Protein 2OKU (pdb70)

Foldseek 3Di:
DLCVVCVCLLVCVVLCCCVVPLCPDDADPLQVVVVLLPCSVLLNVLSCVQVVVVDPVLCSVCSVLSVLNCLSNVLSVLVVCRVPVVSVVVSVVSNVVSVVSSVVSSVPSVPDDPVVTD/DVQLVCLVVVVLLCCCVVPLLPDDFDPVPVVNVLLNVNVLLNVLSCVQVVVVDVVLCVVCSVLSVLNVLSNVLSVLVVCSVPVVSVVVSVVSNVVSVVSSVVSSVVSVVDDD

Solvent-accessible surface area: 12473 Å² total

Sequence (230 aa):
QVVAAIRHITTGTYIARIREEYQQTEVKPELQPKEALARTDRAEALIAFVTEQKDQELLDFQARRLVETAHAVFGHLLLAANDDDSFRQSAEVYLRRYGQAEQEKIDSYVRAFRPEELTVAAIRHITTGTYIARIREEYQQTEVKPELQPKEALARTDRAEALIAFVTEQKDQELLDFQARRLVETAHAVFGHLLLAANDDDSFRQSAEVYLRYGQAEQEKIDSYVRAFRP

Radius of gyration: 19.59 Å; Cα contacts (8 Å, |Δi|>4): 185; chains: 2; bounding box: 36×63×38 Å

Nearest PDB structures (foldseek):
  7vw1-assembly1_B  TM=3.878E-01  e=2.616E+00  Escherichia coli
  2oku-assembly1_B  TM=1.009E+00  e=9.861E-15  Porphyromonas gingivalis W83
  7o3v-assembly1_H  TM=2.439E-01  e=8.670E+00  Escherichia coli

Organism: Porphyromonas gingivalis (strain ATCC BAA-308 / W83) (NCBI:txid242619)

B-factor: mean 31.22, std 12.96, range [16.91, 94.42]

InterPro domains:
  IPR006089 Acyl-CoA dehydrogenase, conserved site [PS00073] (410-429)
  IPR006091 Acyl-CoA dehydrogenase/oxidase, middle domain [PF02770] (173-268)
  IPR009075 Acyl-CoA dehydrogenase/oxidase, C-terminal [PF00441] (283-445)
  IPR009100 Acyl-CoA dehydrogenase/oxidase, N-terminal and middle domain superfamily [SSF56645] (49-270)
  IPR013786 Acyl-CoA dehydrogenase/oxidase, N-terminal [PF02771] (52-169)
  IPR020964 Acyl-CoA dehydrogenase, C-terminal [PF12186] (452-563)
  IPR034188 Broad-specificity linear acyl-CoA dehydrogenase FadE5-like [cd01153] (54-453)
  IPR036250 Acyl-CoA dehydrogenase-like, C-terminal [SSF47203] (283-452)
  IPR036797 Acyl-CoA dehydrogenase, C-terminal domain superfamily [G3DSA:1.20.120.470] (448-573)
  IPR036797 Acyl-CoA dehydrogenase, C-terminal domain superfamily [SSF158494] (443-563)
  IPR037069 Acyl-CoA dehydrogenase/oxidase, N-terminal domain superfamily [G3DSA:1.10.540.10] (45-170)
  IPR046373 Acyl-CoA oxidase/dehydrogenase, middle domain superfamily [G3DSA:2.40.110.10] (172-284)
  IPR052166 Diverse substrate specificity acyl-CoA dehydrogenase [PTHR42803] (1-560)

Structure (mmCIF, N/CA/C/O backbone):
data_2OKU
#
_entry.id   2OKU
#
_cell.length_a   90.340
_cell.length_b   90.340
_cell.length_c   102.069
_cell.angle_alpha   90.00
_cell.angle_beta   90.00
_cell.angle_gamma   90.00
#
_symmetry.space_group_name_H-M   'P 43 21 2'
#
loop_
_entity.id
_entity.type
_entity.pdbx_description
1 polymer 'Acyl-CoA dehydrogenase family protein'
2 water water
#
loop_
_atom_site.group_PDB
_atom_site.id
_atom_site.type_symbol
_atom_site.label_atom_id
_atom_site.label_alt_id
_atom_site.label_comp_id
_atom_site.label_asym_id
_atom_site.label_entity_id
_atom_site.label_seq_id
_atom_site.pdbx_PDB_ins_code
_atom_site.Cartn_x
_atom_site.Cartn_y
_atom_site.Cartn_z
_atom_site.occupancy
_atom_site.B_iso_or_equiv
_atom_site.auth_seq_id
_atom_site.auth_comp_id
_atom_site.auth_asym_id
_atom_site.auth_atom_id
_atom_site.pdbx_PDB_model_num
ATOM 1 N N . GLN A 1 1 ? 35.175 18.448 7.432 1.00 46.55 443 GLN A N 1
ATOM 2 C CA . GLN A 1 1 ? 33.873 17.737 7.581 1.00 46.21 443 GLN A CA 1
ATOM 3 C C . GLN A 1 1 ? 33.843 16.495 6.698 1.00 45.25 443 GLN A C 1
ATOM 4 O O . GLN A 1 1 ? 33.933 15.378 7.209 1.00 45.19 443 GLN A O 1
ATOM 10 N N . VAL A 1 2 ? 33.712 16.678 5.385 1.00 43.63 444 VAL A N 1
ATOM 11 C CA . VAL A 1 2 ? 33.946 15.576 4.457 1.00 42.46 444 VAL A CA 1
ATOM 12 C C . VAL A 1 2 ? 35.415 15.150 4.571 1.00 41.21 444 VAL A C 1
ATOM 13 O O . VAL A 1 2 ? 35.712 13.969 4.671 1.00 41.52 444 VAL A O 1
ATOM 17 N N . VAL A 1 3 ? 36.315 16.125 4.555 1.00 40.18 445 VAL A N 1
ATOM 18 C CA . VAL A 1 3 ? 37.737 15.901 4.859 1.00 39.24 445 VAL A CA 1
ATOM 19 C C . VAL A 1 3 ? 37.925 15.087 6.166 1.00 37.25 445 VAL A C 1
ATOM 20 O O . VAL A 1 3 ? 38.629 14.077 6.165 1.00 36.93 445 VAL A O 1
ATOM 24 N N . ALA A 1 4 ? 37.248 15.490 7.244 1.00 35.18 446 ALA A N 1
ATOM 25 C CA . ALA A 1 4 ? 37.326 14.803 8.540 1.00 33.51 446 ALA A CA 1
ATOM 26 C C . ALA A 1 4 ? 36.792 13.382 8.437 1.00 31.73 446 ALA A C 1
ATOM 27 O O . ALA A 1 4 ? 37.426 12.437 8.919 1.00 30.65 446 ALA A O 1
ATOM 29 N N . ALA A 1 5 ? 35.626 13.234 7.813 1.00 29.81 447 ALA A N 1
ATOM 30 C CA . ALA A 1 5 ? 34.993 11.916 7.643 1.00 29.84 447 ALA A CA 1
ATOM 31 C C . ALA A 1 5 ? 35.876 10.948 6.871 1.00 28.10 447 ALA A C 1
ATOM 32 O O . ALA A 1 5 ? 35.679 9.721 6.925 1.00 29.31 447 ALA A O 1
ATOM 34 N N . ILE A 1 6 ? 36.840 11.472 6.126 1.00 26.78 448 ILE A N 1
ATOM 35 C CA . ILE A 1 6 ? 37.710 10.596 5.325 1.00 25.94 448 ILE A CA 1
ATOM 36 C C . ILE A 1 6 ? 39.202 10.660 5.702 1.00 24.31 448 ILE A C 1
ATOM 37 O O . ILE A 1 6 ? 40.038 10.225 4.948 1.00 23.71 448 ILE A O 1
ATOM 42 N N . ARG A 1 7 ? 39.527 11.154 6.895 1.00 23.64 449 ARG A N 1
ATOM 43 C CA . ARG A 1 7 ? 40.929 11.265 7.293 1.00 23.91 449 ARG A CA 1
ATOM 44 C C . ARG A 1 7 ? 41.696 9.934 7.203 1.00 21.85 449 ARG A C 1
ATOM 45 O O . ARG A 1 7 ? 42.889 9.886 6.864 1.00 20.83 449 ARG A O 1
ATOM 53 N N . HIS A 1 8 ? 41.006 8.843 7.522 1.00 20.58 450 HIS A N 1
ATOM 54 C CA . HIS A 1 8 ? 41.598 7.496 7.471 1.00 20.79 450 HIS A CA 1
ATOM 55 C C . HIS A 1 8 ? 41.869 7.058 6.012 1.00 20.72 450 HIS A C 1
ATOM 56 O O . HIS A 1 8 ? 42.834 6.344 5.731 1.00 19.33 450 HIS A O 1
ATOM 63 N N . ILE A 1 9 ? 41.054 7.552 5.080 1.00 20.99 451 ILE A N 1
ATOM 64 C CA . ILE A 1 9 ? 41.255 7.351 3.636 1.00 21.12 451 ILE A CA 1
ATOM 65 C C . ILE A 1 9 ? 42.463 8.125 3.097 1.00 21.36 451 ILE A C 1
ATOM 66 O O . ILE A 1 9 ? 43.347 7.539 2.442 1.00 22.41 451 ILE A O 1
ATOM 71 N N . THR A 1 10 ? 42.541 9.418 3.383 1.00 21.72 452 THR A N 1
ATOM 72 C CA . THR A 1 10 ? 43.662 10.198 2.920 1.00 22.16 452 THR A CA 1
ATOM 73 C C . THR A 1 10 ? 44.963 9.724 3.553 1.00 22.23 452 THR A C 1
ATOM 74 O O . THR A 1 10 ? 46.003 9.702 2.889 1.00 23.21 452 THR A O 1
ATOM 78 N N . THR A 1 11 ? 44.905 9.299 4.819 1.00 20.86 453 THR A N 1
ATOM 79 C CA . THR A 1 11 ? 46.104 8.803 5.490 1.00 21.30 453 THR A CA 1
ATOM 80 C C . THR A 1 11 ? 46.523 7.420 4.991 1.00 20.88 453 THR A C 1
ATOM 81 O O . THR A 1 11 ? 47.726 7.107 4.922 1.00 22.22 453 THR A O 1
ATOM 85 N N . GLY A 1 12 ? 45.557 6.610 4.595 1.00 19.56 454 GLY A N 1
ATOM 86 C CA . GLY A 1 12 ? 45.821 5.311 4.027 1.00 19.31 454 GLY A CA 1
ATOM 87 C C . GLY A 1 12 ? 45.810 4.168 5.026 1.00 19.06 454 GLY A C 1
ATOM 88 O O . GLY A 1 12 ? 46.618 3.248 4.930 1.00 19.50 454 GLY A O 1
ATOM 89 N N . THR A 1 13 ? 44.896 4.209 5.986 1.00 18.25 455 THR A N 1
ATOM 90 C CA . THR A 1 13 ? 44.775 3.108 6.942 1.00 18.09 455 THR A CA 1
ATOM 91 C C . THR A 1 13 ? 44.389 1.772 6.271 1.00 18.65 455 THR A C 1
ATOM 92 O O . THR A 1 13 ? 44.903 0.711 6.654 1.00 19.07 455 THR A O 1
ATOM 96 N N . TYR A 1 14 ? 43.524 1.808 5.250 1.00 18.49 456 TYR A N 1
ATOM 97 C CA . TYR A 1 14 ? 43.203 0.578 4.519 1.00 18.81 456 TYR A CA 1
ATOM 98 C C . TYR A 1 14 ? 44.341 0.110 3.626 1.00 18.37 456 TYR A C 1
ATOM 99 O O . TYR A 1 14 ? 44.529 -1.091 3.428 1.00 18.17 456 TYR A O 1
ATOM 108 N N . ILE A 1 15 ? 45.070 1.063 3.070 1.00 18.07 457 ILE A N 1
ATOM 109 C CA . ILE A 1 15 ? 46.267 0.769 2.274 1.00 19.33 457 ILE A CA 1
ATOM 110 C C . ILE A 1 15 ? 47.276 -0.005 3.135 1.00 18.73 457 ILE A C 1
ATOM 111 O O . ILE A 1 15 ? 47.864 -1.004 2.688 1.00 18.99 457 ILE A O 1
ATOM 116 N N . ALA A 1 16 ? 47.447 0.437 4.389 1.00 19.34 458 ALA A N 1
ATOM 117 C CA . ALA A 1 16 ? 48.357 -0.226 5.340 1.00 19.22 458 ALA A CA 1
ATOM 118 C C . ALA A 1 16 ? 47.851 -1.634 5.675 1.00 19.49 458 ALA A C 1
ATOM 119 O O . ALA A 1 16 ? 48.641 -2.593 5.664 1.00 19.20 458 ALA A O 1
ATOM 121 N N . ARG A 1 17 ? 46.548 -1.783 5.917 1.00 20.00 459 ARG A N 1
ATOM 122 C CA . ARG A 1 17 ? 45.995 -3.109 6.218 1.00 20.62 459 ARG A CA 1
ATOM 123 C C . ARG A 1 17 ? 46.157 -4.079 5.020 1.00 20.37 459 ARG A C 1
ATOM 124 O O . ARG A 1 17 ? 46.528 -5.275 5.186 1.00 19.89 459 ARG A O 1
ATOM 132 N N . ILE A 1 18 ? 45.889 -3.560 3.827 1.00 20.41 460 ILE A N 1
ATOM 133 C CA . ILE A 1 18 ? 46.086 -4.320 2.617 1.00 20.71 460 ILE A CA 1
ATOM 134 C C . ILE A 1 18 ? 47.531 -4.825 2.542 1.00 20.87 460 ILE A C 1
ATOM 135 O O . ILE A 1 18 ? 47.771 -6.013 2.318 1.00 21.54 460 ILE A O 1
ATOM 140 N N . ARG A 1 19 ? 48.485 -3.935 2.736 1.00 20.82 461 ARG A N 1
ATOM 141 C CA . ARG A 1 19 ? 49.881 -4.300 2.553 1.00 22.66 461 ARG A CA 1
ATOM 142 C C . ARG A 1 19 ? 50.424 -5.178 3.682 1.00 23.12 461 ARG A C 1
ATOM 143 O O . ARG A 1 19 ? 51.192 -6.113 3.436 1.00 22.65 461 ARG A O 1
ATOM 151 N N . GLU A 1 20 ? 49.995 -4.890 4.906 1.00 23.52 462 GLU A N 1
ATOM 152 C CA . GLU A 1 20 ? 50.541 -5.533 6.103 1.00 24.49 462 GLU A CA 1
ATOM 153 C C . GLU A 1 20 ? 49.829 -6.838 6.451 1.00 24.25 462 GLU A C 1
ATOM 154 O O . GLU A 1 20 ? 50.447 -7.730 7.032 1.00 24.71 462 GLU A O 1
ATOM 160 N N . GLU A 1 21 ? 48.556 -6.981 6.083 1.00 23.37 463 GLU A N 1
ATOM 161 C CA . GLU A 1 21 ? 47.782 -8.184 6.367 1.00 23.50 463 GLU A CA 1
ATOM 162 C C . GLU A 1 21 ? 47.321 -8.908 5.100 1.00 23.09 463 GLU A C 1
ATOM 163 O O . GLU A 1 21 ? 47.704 -10.057 4.861 1.00 21.99 463 GLU A O 1
ATOM 169 N N . TYR A 1 22 ? 46.473 -8.268 4.304 1.00 21.70 464 TYR A N 1
ATOM 170 C CA . TYR A 1 22 ? 45.826 -9.018 3.212 1.00 22.66 464 TYR A CA 1
ATOM 171 C C . TYR A 1 22 ? 46.826 -9.497 2.157 1.00 22.22 464 TYR A C 1
ATOM 172 O O . TYR A 1 22 ? 46.718 -10.620 1.649 1.00 22.32 464 TYR A O 1
ATOM 181 N N . GLN A 1 23 ? 47.779 -8.646 1.806 1.00 21.92 465 GLN A N 1
ATOM 182 C CA . GLN A 1 23 ? 48.785 -9.031 0.814 1.00 22.79 465 GLN A CA 1
ATOM 183 C C . GLN A 1 23 ? 49.785 -10.072 1.350 1.00 23.60 465 GLN A C 1
ATOM 184 O O . GLN A 1 23 ? 50.584 -10.601 0.578 1.00 24.20 465 GLN A O 1
ATOM 190 N N . GLN A 1 24 ? 49.758 -10.335 2.654 1.00 24.17 466 GLN A N 1
ATOM 191 C CA . GLN A 1 24 ? 50.623 -11.357 3.267 1.00 24.87 466 GLN A CA 1
ATOM 192 C C . GLN A 1 24 ? 49.970 -12.737 3.300 1.00 24.87 466 GLN A C 1
ATOM 193 O O . GLN A 1 24 ? 50.583 -13.700 3.764 1.00 25.46 466 GLN A O 1
ATOM 199 N N . THR A 1 25 ? 48.717 -12.826 2.846 1.00 25.05 467 THR A N 1
ATOM 200 C CA . THR A 1 25 ? 47.994 -14.066 2.774 1.00 26.02 467 THR A CA 1
ATOM 201 C C . THR A 1 25 ? 48.667 -14.960 1.763 1.00 26.54 467 THR A C 1
ATOM 202 O O . THR A 1 25 ? 48.928 -14.538 0.635 1.00 26.11 467 THR A O 1
ATOM 206 N N . GLU A 1 26 ? 48.942 -16.189 2.177 1.00 27.36 468 GLU A N 1
ATOM 207 C CA . GLU A 1 26 ? 49.537 -17.185 1.291 1.00 28.20 468 GLU A CA 1
ATOM 208 C C . GLU A 1 26 ? 48.417 -17.708 0.416 1.00 27.16 468 GLU A C 1
ATOM 209 O O . GLU A 1 26 ? 47.418 -18.198 0.939 1.00 27.40 468 GLU A O 1
ATOM 215 N N . VAL A 1 27 ? 48.537 -17.566 -0.906 1.00 26.17 469 VAL A N 1
ATOM 216 C CA . VAL A 1 27 ? 47.501 -18.055 -1.807 1.00 25.76 469 VAL A CA 1
ATOM 217 C C . VAL A 1 27 ? 48.102 -19.083 -2.780 1.00 25.69 469 VAL A C 1
ATOM 218 O O . VAL A 1 27 ? 49.308 -19.113 -3.014 1.00 25.15 469 VAL A O 1
ATOM 222 N N . LYS A 1 28 ? 47.252 -19.917 -3.336 1.00 25.74 470 LYS A N 1
ATOM 223 C CA . LYS A 1 28 ? 47.684 -20.873 -4.344 1.00 26.72 470 LYS A CA 1
ATOM 224 C C . LYS A 1 28 ? 48.000 -20.123 -5.642 1.00 25.87 470 LYS A C 1
ATOM 225 O O . LYS A 1 28 ? 47.528 -19.000 -5.820 1.00 24.38 470 LYS A O 1
ATOM 231 N N . PRO A 1 29 ? 48.804 -20.734 -6.541 1.00 25.66 471 PRO A N 1
ATOM 232 C CA . PRO A 1 29 ? 49.160 -20.076 -7.808 1.00 25.35 471 PRO A CA 1
ATOM 233 C C . PRO A 1 29 ? 47.964 -19.542 -8.596 1.00 24.47 471 PRO A C 1
ATOM 234 O O . PRO A 1 29 ? 48.077 -18.512 -9.244 1.00 24.67 471 PRO A O 1
ATOM 238 N N . GLU A 1 30 ? 46.838 -20.237 -8.542 1.00 23.50 472 GLU A N 1
ATOM 239 C CA . GLU A 1 30 ? 45.651 -19.837 -9.290 1.00 24.16 472 GLU A CA 1
ATOM 240 C C . GLU A 1 30 ? 45.093 -18.481 -8.880 1.00 23.67 472 GLU A C 1
ATOM 241 O O . GLU A 1 30 ? 44.447 -17.815 -9.685 1.00 22.53 472 GLU A O 1
ATOM 247 N N . LEU A 1 31 ? 45.363 -18.072 -7.638 1.00 23.11 473 LEU A N 1
ATOM 248 C CA . LEU A 1 31 ? 44.881 -16.783 -7.122 1.00 23.61 473 LEU A CA 1
ATOM 249 C C . LEU A 1 31 ? 45.993 -15.715 -7.108 1.00 23.11 473 LEU A C 1
ATOM 250 O O . LEU A 1 31 ? 45.748 -14.518 -6.848 1.00 23.21 473 LEU A O 1
ATOM 255 N N . GLN A 1 32 ? 47.221 -16.132 -7.391 1.00 22.64 474 GLN A N 1
ATOM 256 C CA . GLN A 1 32 ? 48.350 -15.220 -7.367 1.00 22.59 474 GLN A CA 1
ATOM 257 C C . GLN A 1 32 ? 48.184 -14.025 -8.336 1.00 22.45 474 GLN A C 1
ATOM 258 O O . GLN A 1 32 ? 48.484 -12.896 -7.972 1.00 21.23 474 GLN A O 1
ATOM 264 N N . PRO A 1 33 ? 47.713 -14.267 -9.576 1.00 22.65 475 PRO A N 1
ATOM 265 C CA . PRO A 1 33 ? 47.486 -13.102 -10.445 1.00 22.12 475 PRO A CA 1
ATOM 266 C C . PRO A 1 33 ? 46.500 -12.096 -9.858 1.00 22.01 475 PRO A C 1
ATOM 267 O O . PRO A 1 33 ? 46.741 -10.881 -9.944 1.00 20.08 475 PRO A O 1
ATOM 279 N N . LYS A 1 35 ? 45.969 -11.574 -6.657 1.00 22.01 477 LYS A N 1
ATOM 280 C CA . LYS A 1 35 ? 46.685 -10.902 -5.581 1.00 22.48 477 LYS A CA 1
ATOM 281 C C . LYS A 1 35 ? 47.584 -9.756 -6.113 1.00 21.99 477 LYS A C 1
ATOM 282 O O . LYS A 1 35 ? 47.606 -8.645 -5.555 1.00 20.80 477 LYS A O 1
ATOM 288 N N . GLU A 1 36 ? 48.293 -10.016 -7.208 1.00 21.05 478 GLU A N 1
ATOM 289 C CA . GLU A 1 36 ? 49.153 -9.023 -7.828 1.00 21.50 478 GLU A CA 1
ATOM 290 C C . GLU A 1 36 ? 48.344 -7.870 -8.449 1.00 20.58 478 GLU A C 1
ATOM 291 O O . GLU A 1 36 ? 48.739 -6.706 -8.331 1.00 19.98 478 GLU A O 1
ATOM 297 N N . ALA A 1 37 ? 47.220 -8.185 -9.076 1.00 20.21 479 ALA A N 1
ATOM 298 C CA . ALA A 1 37 ? 46.331 -7.134 -9.624 1.00 20.02 479 ALA A CA 1
ATOM 299 C C . ALA A 1 37 ? 45.783 -6.223 -8.514 1.00 19.68 479 ALA A C 1
ATOM 300 O O . ALA A 1 37 ? 45.711 -5.006 -8.674 1.00 19.15 479 ALA A O 1
ATOM 302 N N . LEU A 1 38 ? 45.411 -6.824 -7.380 1.00 20.21 480 LEU A N 1
ATOM 303 C CA . LEU A 1 38 ? 44.925 -6.059 -6.239 1.00 20.01 480 LEU A CA 1
ATOM 304 C C . LEU A 1 38 ? 46.000 -5.162 -5.651 1.00 20.49 480 LEU A C 1
ATOM 305 O O . LEU A 1 38 ? 45.696 -4.079 -5.195 1.00 20.03 480 LEU A O 1
ATOM 310 N N . ALA A 1 39 ? 47.253 -5.623 -5.648 1.00 20.21 481 ALA A N 1
ATOM 311 C CA . ALA A 1 39 ? 48.379 -4.791 -5.203 1.00 20.30 481 ALA A CA 1
ATOM 312 C C . ALA A 1 39 ? 48.500 -3.544 -6.096 1.00 20.51 481 ALA A C 1
ATOM 313 O O . ALA A 1 39 ? 48.651 -2.431 -5.590 1.00 19.68 481 ALA A O 1
ATOM 315 N N . ARG A 1 40 ? 48.384 -3.732 -7.416 1.00 20.38 482 ARG A N 1
ATOM 316 C CA . ARG A 1 40 ? 48.413 -2.609 -8.355 1.00 21.71 482 ARG A CA 1
ATOM 317 C C . ARG A 1 40 ? 47.241 -1.644 -8.112 1.00 20.08 482 ARG A C 1
ATOM 318 O O . ARG A 1 40 ? 47.435 -0.424 -8.149 1.00 18.05 482 ARG A O 1
ATOM 334 N N . THR A 1 42 ? 45.773 -1.121 -5.279 1.00 20.64 484 THR A N 1
ATOM 335 C CA . THR A 1 42 ? 46.105 -0.453 -4.015 1.00 20.08 484 THR A CA 1
ATOM 336 C C . THR A 1 42 ? 47.092 0.709 -4.265 1.00 20.04 484 THR A C 1
ATOM 337 O O . THR A 1 42 ? 46.856 1.837 -3.825 1.00 19.15 484 THR A O 1
ATOM 341 N N . ASP A 1 43 ? 48.167 0.442 -4.992 1.00 20.52 485 ASP A N 1
ATOM 342 C CA . ASP A 1 43 ? 49.114 1.491 -5.355 1.00 21.18 485 ASP A CA 1
ATOM 343 C C . ASP A 1 43 ? 48.411 2.617 -6.141 1.00 21.04 485 ASP A C 1
ATOM 344 O O . ASP A 1 43 ? 48.720 3.772 -5.937 1.00 20.36 485 ASP A O 1
ATOM 349 N N . ARG A 1 44 ? 47.498 2.258 -7.050 1.00 21.48 486 ARG A N 1
ATOM 350 C CA . ARG A 1 44 ? 46.741 3.248 -7.852 1.00 21.96 486 ARG A CA 1
ATOM 351 C C . ARG A 1 44 ? 45.883 4.153 -6.965 1.00 21.22 486 ARG A C 1
ATOM 352 O O . ARG A 1 44 ? 45.858 5.379 -7.147 1.00 20.95 486 ARG A O 1
ATOM 360 N N . ALA A 1 45 ? 45.202 3.559 -5.987 1.00 20.58 487 ALA A N 1
ATOM 361 C CA . ALA A 1 45 ? 44.428 4.349 -5.016 1.00 20.15 487 ALA A CA 1
ATOM 362 C C . ALA A 1 45 ? 45.320 5.330 -4.221 1.00 20.37 487 ALA A C 1
ATOM 363 O O . ALA A 1 45 ? 45.009 6.491 -4.120 1.00 19.44 487 ALA A O 1
ATOM 365 N N . GLU A 1 46 ? 46.436 4.838 -3.682 1.00 19.97 488 GLU A N 1
ATOM 366 C CA . GLU A 1 46 ? 47.375 5.660 -2.933 1.00 20.67 488 GLU A CA 1
ATOM 367 C C . GLU A 1 46 ? 47.886 6.797 -3.808 1.00 20.08 488 GLU A C 1
ATOM 368 O O . GLU A 1 46 ? 47.985 7.926 -3.351 1.00 19.50 488 GLU A O 1
ATOM 374 N N . ALA A 1 47 ? 48.243 6.475 -5.049 1.00 20.66 489 ALA A N 1
ATOM 375 C CA . ALA A 1 47 ? 48.817 7.470 -5.962 1.00 20.81 489 ALA A CA 1
ATOM 376 C C . ALA A 1 47 ? 47.795 8.553 -6.275 1.00 20.45 489 ALA A C 1
ATOM 377 O O . ALA A 1 47 ? 48.138 9.722 -6.309 1.00 21.10 489 ALA A O 1
ATOM 379 N N . LEU A 1 48 ? 46.541 8.172 -6.487 1.00 20.10 490 LEU A N 1
ATOM 380 C CA . LEU A 1 48 ? 45.484 9.163 -6.803 1.00 20.34 490 LEU A CA 1
ATOM 381 C C . LEU A 1 48 ? 45.185 10.067 -5.600 1.00 20.36 490 LEU A C 1
ATOM 382 O O . LEU A 1 48 ? 45.010 11.268 -5.748 1.00 19.94 490 LEU A O 1
ATOM 387 N N . ILE A 1 49 ? 45.161 9.478 -4.402 1.00 20.75 491 ILE A N 1
ATOM 388 C CA . ILE A 1 49 ? 45.007 10.273 -3.184 1.00 21.23 491 ILE A CA 1
ATOM 389 C C . ILE A 1 49 ? 46.126 11.308 -3.088 1.00 21.50 491 ILE A C 1
ATOM 390 O O . ILE A 1 49 ? 45.832 12.477 -2.831 1.00 21.94 491 ILE A O 1
ATOM 395 N N . ALA A 1 50 ? 47.380 10.878 -3.312 1.00 21.67 492 ALA A N 1
ATOM 396 C CA . ALA A 1 50 ? 48.556 11.783 -3.328 1.00 22.24 492 ALA A CA 1
ATOM 397 C C . ALA A 1 50 ? 48.430 12.872 -4.382 1.00 22.18 492 ALA A C 1
ATOM 398 O O . ALA A 1 50 ? 48.759 14.036 -4.118 1.00 22.73 492 ALA A O 1
ATOM 400 N N . PHE A 1 51 ? 47.980 12.496 -5.572 1.00 22.14 493 PHE A N 1
ATOM 401 C CA . PHE A 1 51 ? 47.744 13.460 -6.652 1.00 23.39 493 PHE A CA 1
ATOM 402 C C . PHE A 1 51 ? 46.855 14.622 -6.183 1.00 23.92 493 PHE A C 1
ATOM 403 O O . PHE A 1 51 ? 47.137 15.792 -6.487 1.00 24.69 493 PHE A O 1
ATOM 411 N N . VAL A 1 52 ? 45.801 14.302 -5.445 1.00 23.66 494 VAL A N 1
ATOM 412 C CA . VAL A 1 52 ? 44.852 15.310 -4.939 1.00 24.31 494 VAL A CA 1
ATOM 413 C C . VAL A 1 52 ? 45.400 16.065 -3.709 1.00 25.26 494 VAL A C 1
ATOM 414 O O . VAL A 1 52 ? 45.428 17.308 -3.701 1.00 26.48 494 VAL A O 1
ATOM 418 N N . THR A 1 53 ? 45.851 15.328 -2.696 1.00 26.67 495 THR A N 1
ATOM 419 C CA . THR A 1 53 ? 46.321 15.946 -1.441 1.00 28.07 495 THR A CA 1
ATOM 420 C C . THR A 1 53 ? 47.541 16.839 -1.648 1.00 29.65 495 THR A C 1
ATOM 421 O O . THR A 1 53 ? 47.6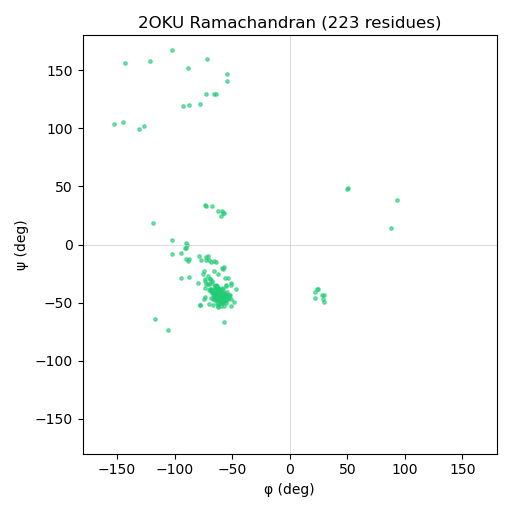43 17.893 -1.031 1.00 30.01 495 THR A O 1
ATOM 425 N N . GLU A 1 54 ? 48.437 16.463 -2.553 1.00 30.74 496 GLU A N 1
ATOM 426 C CA . GLU A 1 54 ? 49.649 17.260 -2.755 1.00 31.64 496 GLU A CA 1
ATOM 427 C C . GLU A 1 54 ? 49.384 18.618 -3.414 1.00 32.20 496 GLU A C 1
ATOM 428 O O . GLU A 1 54 ? 50.266 19.486 -3.413 1.00 32.17 496 GLU A O 1
ATOM 434 N N . GLN A 1 55 ? 48.185 18.809 -3.970 1.00 31.98 497 GLN A N 1
ATOM 435 C CA . GLN A 1 55 ? 47.792 20.116 -4.490 1.00 32.11 497 GLN A CA 1
ATOM 436 C C . GLN A 1 55 ? 47.496 21.142 -3.384 1.00 32.52 497 GLN A C 1
ATOM 437 O O . GLN A 1 55 ? 47.367 22.342 -3.665 1.00 32.78 497 GLN A O 1
ATOM 443 N N . LYS A 1 56 ? 47.363 20.668 -2.150 1.00 32.90 498 LYS A N 1
ATOM 444 C CA . LYS A 1 56 ? 47.107 21.514 -0.987 1.00 33.73 498 LYS A CA 1
ATOM 445 C C . LYS A 1 56 ? 45.935 22.458 -1.261 1.00 32.84 498 LYS A C 1
ATOM 446 O O . LYS A 1 56 ? 46.003 23.675 -1.031 1.00 32.72 498 LYS A O 1
ATOM 452 N N . ASP A 1 57 ? 44.863 21.888 -1.780 1.00 31.69 499 ASP A N 1
ATOM 453 C CA . ASP A 1 57 ? 43.687 22.644 -2.153 1.00 30.92 499 ASP A CA 1
ATOM 454 C C . ASP A 1 57 ? 42.525 21.983 -1.453 1.00 30.75 499 ASP A C 1
ATOM 455 O O . ASP A 1 57 ? 42.059 20.906 -1.864 1.00 29.12 499 ASP A O 1
ATOM 460 N N . GLN A 1 58 ? 42.081 22.609 -0.364 1.00 30.59 500 GLN A N 1
ATOM 461 C CA . GLN A 1 58 ? 41.035 22.045 0.462 1.00 29.92 500 GLN A CA 1
ATOM 462 C C . GLN A 1 58 ? 39.704 21.882 -0.268 1.00 29.40 500 GLN A C 1
ATOM 463 O O . GLN A 1 58 ? 38.998 20.892 -0.061 1.00 28.55 500 GLN A O 1
ATOM 469 N N . GLU A 1 59 ? 39.352 22.849 -1.113 1.00 28.25 501 GLU A N 1
ATOM 470 C CA . GLU A 1 59 ? 38.134 22.743 -1.902 1.00 27.98 501 GLU A CA 1
ATOM 471 C C . GLU A 1 59 ? 38.155 21.539 -2.838 1.00 26.23 501 GLU A C 1
ATOM 472 O O . GLU A 1 59 ? 37.164 20.841 -2.967 1.00 25.33 501 GLU A O 1
ATOM 478 N N . LEU A 1 60 ? 39.286 21.335 -3.495 1.00 25.53 502 LEU A N 1
ATOM 479 C CA . LEU A 1 60 ? 39.479 20.195 -4.382 1.00 25.32 502 LEU A CA 1
ATOM 480 C C . LEU A 1 60 ? 39.343 18.895 -3.603 1.00 24.72 502 LEU A C 1
ATOM 481 O O . LEU A 1 60 ? 38.677 17.976 -4.054 1.00 23.60 502 LEU A O 1
ATOM 486 N N . LEU A 1 61 ? 39.975 18.817 -2.431 1.00 24.55 503 LEU A N 1
ATOM 487 C CA . LEU A 1 61 ? 39.906 17.584 -1.631 1.00 24.67 503 LEU A CA 1
ATOM 488 C C . LEU A 1 61 ? 38.479 17.297 -1.250 1.00 23.78 503 LEU A C 1
ATOM 489 O O . LEU A 1 61 ? 38.034 16.189 -1.334 1.00 23.64 503 LEU A O 1
ATOM 494 N N . ASP A 1 62 ? 37.753 18.314 -0.799 1.00 24.06 504 ASP A N 1
ATOM 495 C CA . ASP A 1 62 ? 36.363 18.145 -0.442 1.00 24.29 504 ASP A CA 1
ATOM 496 C C . ASP A 1 62 ? 35.520 17.672 -1.630 1.00 23.84 504 ASP A C 1
ATOM 497 O O . ASP A 1 62 ? 34.638 16.815 -1.497 1.00 24.32 504 ASP A O 1
ATOM 502 N N . PHE A 1 63 ? 35.787 18.241 -2.801 1.00 23.50 505 PHE A N 1
ATOM 503 C CA . PHE A 1 63 ? 35.050 17.879 -4.028 1.00 22.57 505 PHE A CA 1
ATOM 504 C C . PHE A 1 63 ? 35.314 16.414 -4.459 1.00 21.70 505 PHE A C 1
ATOM 505 O O . PHE A 1 63 ? 34.407 15.709 -4.909 1.00 21.90 505 PHE A O 1
ATOM 513 N N . GLN A 1 64 ? 36.570 15.991 -4.332 1.00 20.98 506 GLN A N 1
ATOM 514 C CA . GLN A 1 64 ? 37.019 14.668 -4.762 1.00 20.65 506 GLN A CA 1
ATOM 515 C C . GLN A 1 64 ? 36.937 13.620 -3.672 1.00 20.99 506 GLN A C 1
ATOM 516 O O . GLN A 1 64 ? 37.233 12.447 -3.920 1.00 20.60 506 GLN A O 1
ATOM 522 N N . ALA A 1 65 ? 36.543 14.019 -2.465 1.00 20.86 507 ALA A N 1
ATOM 523 C CA . ALA A 1 65 ? 36.532 13.096 -1.307 1.00 21.06 507 ALA A CA 1
ATOM 524 C C . ALA A 1 65 ? 35.828 11.771 -1.534 1.00 21.43 507 ALA A C 1
ATOM 525 O O . ALA A 1 65 ? 36.408 10.710 -1.284 1.00 20.66 507 ALA A O 1
ATOM 527 N N . ARG A 1 66 ? 34.586 11.811 -1.999 1.00 21.55 508 ARG A N 1
ATOM 528 C CA . ARG A 1 66 ? 33.829 10.594 -2.224 1.00 23.64 508 ARG A CA 1
ATOM 529 C C . ARG A 1 66 ? 34.499 9.701 -3.285 1.00 21.57 508 ARG A C 1
ATOM 530 O O . ARG A 1 66 ? 34.509 8.481 -3.140 1.00 20.42 508 ARG A O 1
ATOM 538 N N . ARG A 1 67 ? 35.077 10.302 -4.328 1.00 20.60 509 ARG A N 1
ATOM 539 C CA . ARG A 1 67 ? 35.826 9.510 -5.337 1.00 21.61 509 ARG A CA 1
ATOM 540 C C . ARG A 1 67 ? 37.078 8.824 -4.761 1.00 20.41 509 ARG A C 1
ATOM 541 O O . ARG A 1 67 ? 37.406 7.689 -5.133 1.00 20.50 509 ARG A O 1
ATOM 549 N N . LEU A 1 68 ? 37.757 9.497 -3.840 1.00 20.54 510 LEU A N 1
ATOM 550 C CA . LEU A 1 68 ? 38.921 8.894 -3.190 1.00 20.41 510 LEU A CA 1
ATOM 551 C C . LEU A 1 68 ? 38.492 7.750 -2.277 1.00 19.41 510 LEU A C 1
ATOM 552 O O . LEU A 1 68 ? 39.187 6.740 -2.212 1.00 20.59 510 LEU A O 1
ATOM 557 N N . VAL A 1 69 ? 37.364 7.915 -1.576 1.00 19.36 511 VAL A N 1
ATOM 558 C CA . VAL A 1 69 ? 36.758 6.812 -0.830 1.00 19.10 511 VAL A CA 1
ATOM 559 C C . VAL A 1 69 ? 36.453 5.616 -1.769 1.00 19.26 511 VAL A C 1
ATOM 560 O O . VAL A 1 69 ? 36.877 4.484 -1.509 1.00 19.20 511 VAL A O 1
ATOM 564 N N . GLU A 1 70 ? 35.743 5.871 -2.866 1.00 19.74 512 GLU A N 1
ATOM 565 C CA . GLU A 1 70 ? 35.422 4.832 -3.831 1.00 21.07 512 GLU A CA 1
ATOM 566 C C . GLU A 1 70 ? 36.656 4.129 -4.397 1.00 19.85 512 GLU A C 1
ATOM 567 O O . GLU A 1 70 ? 36.677 2.907 -4.513 1.00 19.27 512 GLU A O 1
ATOM 581 N N . THR A 1 72 ? 39.482 3.751 -3.021 1.00 18.62 514 THR A N 1
ATOM 582 C CA . THR A 1 72 ? 39.954 2.871 -1.979 1.00 18.24 514 THR A CA 1
ATOM 583 C C . THR A 1 72 ? 39.082 1.626 -1.804 1.00 18.12 514 THR A C 1
ATOM 584 O O . THR A 1 72 ? 39.618 0.516 -1.641 1.00 18.16 514 THR A O 1
ATOM 588 N N . ALA A 1 73 ? 37.765 1.822 -1.780 1.00 18.17 515 ALA A N 1
ATOM 589 C CA . ALA A 1 73 ? 36.783 0.752 -1.638 1.00 18.63 515 ALA A CA 1
ATOM 590 C C . ALA A 1 73 ? 37.009 -0.356 -2.678 1.00 18.75 515 ALA A C 1
ATOM 591 O O . ALA A 1 73 ? 36.963 -1.559 -2.360 1.00 19.43 515 ALA A O 1
ATOM 593 N N . HIS A 1 74 ? 37.278 0.019 -3.927 1.00 18.68 516 HIS A N 1
ATOM 594 C CA . HIS A 1 74 ? 37.504 -0.999 -4.966 1.00 18.94 516 HIS A CA 1
ATOM 595 C C . HIS A 1 74 ? 38.668 -1.928 -4.603 1.00 19.51 516 HIS A C 1
ATOM 596 O O . HIS A 1 74 ? 38.567 -3.167 -4.746 1.00 19.58 516 HIS A O 1
ATOM 603 N N . ALA A 1 75 ? 39.767 -1.348 -4.118 1.00 18.99 517 ALA A N 1
ATOM 604 C CA . ALA A 1 75 ? 40.906 -2.144 -3.668 1.00 19.99 517 ALA A CA 1
ATOM 605 C C . ALA A 1 75 ? 40.609 -3.007 -2.445 1.00 19.83 517 ALA A C 1
ATOM 606 O O . ALA A 1 75 ? 40.995 -4.172 -2.426 1.00 20.26 517 ALA A O 1
ATOM 608 N N . VAL A 1 76 ? 39.958 -2.440 -1.425 1.00 19.28 518 VAL A N 1
ATOM 609 C CA . VAL A 1 76 ? 39.594 -3.185 -0.215 1.00 19.47 518 VAL A CA 1
ATOM 610 C C . VAL A 1 76 ? 38.644 -4.317 -0.533 1.00 19.13 518 VAL A C 1
ATOM 611 O O . VAL A 1 76 ? 38.915 -5.492 -0.195 1.00 18.59 518 VAL A O 1
ATOM 615 N N . PHE A 1 77 ? 37.556 -3.974 -1.222 1.00 18.91 519 PHE A N 1
ATOM 616 C CA . PHE A 1 77 ? 36.512 -4.948 -1.573 1.00 19.37 519 PHE A CA 1
ATOM 617 C C . PHE A 1 77 ? 37.138 -6.112 -2.321 1.00 19.47 519 PHE A C 1
ATOM 618 O O . PHE A 1 77 ? 36.828 -7.273 -2.044 1.00 20.79 519 PHE A O 1
ATOM 626 N N . GLY A 1 78 ? 38.029 -5.801 -3.264 1.00 19.18 520 GLY A N 1
ATOM 627 C CA . GLY A 1 78 ? 38.670 -6.822 -4.100 1.00 19.03 520 GLY A CA 1
ATOM 628 C C . GLY A 1 78 ? 39.439 -7.819 -3.259 1.00 19.15 520 GLY A C 1
ATOM 629 O O . GLY A 1 78 ? 39.410 -9.051 -3.490 1.00 18.01 520 GLY A O 1
ATOM 630 N N . HIS A 1 79 ? 40.126 -7.296 -2.240 1.00 18.98 521 HIS A N 1
ATOM 631 C CA . HIS A 1 79 ? 40.821 -8.173 -1.290 1.00 18.71 521 HIS A CA 1
ATOM 632 C C . HIS A 1 79 ? 39.858 -9.052 -0.507 1.00 19.52 521 HIS A C 1
ATOM 633 O O . HIS A 1 79 ? 40.164 -10.216 -0.304 1.00 19.38 521 HIS A O 1
ATOM 640 N N . LEU A 1 80 ? 38.709 -8.519 -0.063 1.00 18.93 522 LEU A N 1
ATOM 641 C CA . LEU A 1 80 ? 37.755 -9.338 0.686 1.00 19.81 522 LEU A CA 1
ATOM 642 C C . LEU A 1 80 ? 37.268 -10.503 -0.157 1.00 20.48 522 LEU A C 1
ATOM 643 O O . LEU A 1 80 ? 37.128 -11.638 0.325 1.00 19.58 522 LEU A O 1
ATOM 648 N N . LEU A 1 81 ? 37.052 -10.232 -1.438 1.00 21.15 523 LEU A N 1
ATOM 649 C CA . LEU A 1 81 ? 36.602 -11.267 -2.366 1.00 22.51 523 LEU A CA 1
ATOM 650 C C . LEU A 1 81 ? 37.727 -12.268 -2.705 1.00 22.93 523 LEU A C 1
ATOM 651 O O . LEU A 1 81 ? 37.485 -13.469 -2.797 1.00 21.88 523 LEU A O 1
ATOM 664 N N . LEU A 1 83 ? 40.010 -13.126 -0.584 1.00 23.11 525 LEU A N 1
ATOM 665 C CA . LEU A 1 83 ? 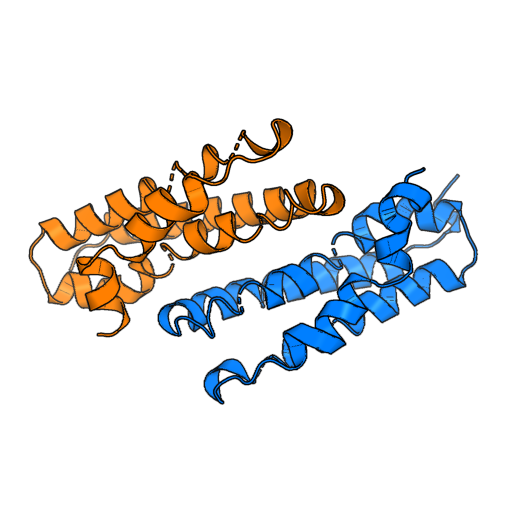40.066 -13.968 0.619 1.00 23.25 525 LEU A CA 1
ATOM 666 C C . LEU A 1 83 ? 38.954 -15.010 0.604 1.00 22.54 525 LEU A C 1
ATOM 667 O O . LEU A 1 83 ? 39.183 -16.150 0.976 1.00 22.04 525 LEU A O 1
ATOM 672 N N . ALA A 1 84 ? 37.770 -14.635 0.122 1.00 21.88 526 ALA A N 1
ATOM 673 C CA . ALA A 1 84 ? 36.683 -15.598 -0.042 1.00 22.36 526 ALA A CA 1
ATOM 674 C C . ALA A 1 84 ? 37.050 -16.717 -1.021 1.00 22.28 526 ALA A C 1
ATOM 675 O O . ALA A 1 84 ? 36.777 -17.900 -0.752 1.00 22.92 526 ALA A O 1
ATOM 677 N N . ALA A 1 85 ? 37.661 -16.348 -2.151 1.00 21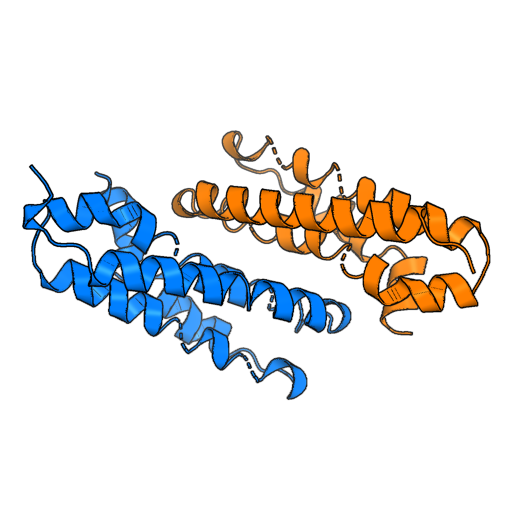.27 527 ALA A N 1
ATOM 678 C CA . ALA A 1 85 ? 38.095 -17.318 -3.160 1.00 21.83 527 ALA A CA 1
ATOM 679 C C . ALA A 1 85 ? 39.262 -18.174 -2.684 1.00 21.16 527 ALA A C 1
ATOM 680 O O . ALA A 1 85 ? 39.400 -19.315 -3.111 1.00 21.99 527 ALA A O 1
ATOM 682 N N . ASN A 1 86 ? 40.111 -17.632 -1.816 1.00 21.45 528 ASN A N 1
ATOM 683 C CA . ASN A 1 86 ? 41.176 -18.430 -1.206 1.00 22.17 528 ASN A CA 1
ATOM 684 C C . ASN A 1 86 ? 40.600 -19.514 -0.287 1.00 22.24 528 ASN A C 1
ATOM 685 O O . ASN A 1 86 ? 41.084 -20.650 -0.249 1.00 22.27 528 ASN A O 1
ATOM 690 N N . ASP A 1 87 ? 39.553 -19.166 0.450 1.00 23.84 529 ASP A N 1
ATOM 691 C CA . ASP A 1 87 ? 38.873 -20.122 1.317 1.00 24.84 529 ASP A CA 1
ATOM 692 C C . ASP A 1 87 ? 38.074 -21.159 0.518 1.00 25.57 529 ASP A C 1
ATOM 693 O O . ASP A 1 87 ? 37.990 -22.312 0.935 1.00 25.27 529 ASP A O 1
ATOM 698 N N . ASP A 1 88 ? 37.507 -20.765 -0.618 1.00 25.38 530 ASP A N 1
ATOM 699 C CA . ASP A 1 88 ? 36.787 -21.696 -1.507 1.00 25.84 530 ASP A CA 1
ATOM 700 C C . ASP A 1 88 ? 36.995 -21.326 -2.964 1.00 25.09 530 ASP A C 1
ATOM 701 O O . ASP A 1 88 ? 36.395 -20.367 -3.453 1.00 25.44 530 ASP A O 1
ATOM 706 N N . ASP A 1 89 ? 37.826 -22.099 -3.655 1.00 24.87 531 ASP A N 1
ATOM 707 C CA . ASP A 1 89 ? 38.221 -21.799 -5.038 1.00 24.95 531 ASP A CA 1
ATOM 708 C C . ASP A 1 89 ? 37.023 -21.844 -5.996 1.00 24.56 531 ASP A C 1
ATOM 709 O O . ASP A 1 89 ? 37.121 -21.335 -7.104 1.00 22.63 531 ASP A O 1
ATOM 714 N N . SER A 1 90 ? 35.890 -22.431 -5.570 1.00 24.27 532 SER A N 1
ATOM 715 C CA . SER A 1 90 ? 34.665 -22.361 -6.365 1.00 24.98 532 SER A CA 1
ATOM 716 C C . SER A 1 90 ? 34.287 -20.924 -6.715 1.00 24.23 532 SER A C 1
ATOM 717 O O . SER A 1 90 ? 33.655 -20.689 -7.743 1.00 24.37 532 SER A O 1
ATOM 720 N N . PHE A 1 91 ? 34.667 -19.990 -5.844 1.00 24.57 533 PHE A N 1
ATOM 721 C CA . PHE A 1 91 ? 34.362 -18.573 -6.022 1.00 24.06 533 PHE A CA 1
ATOM 722 C C . PHE A 1 91 ? 35.413 -17.778 -6.812 1.00 24.22 533 PHE A C 1
ATOM 723 O O . PHE A 1 91 ? 35.219 -16.581 -7.047 1.00 22.09 533 PHE A O 1
ATOM 731 N N . ARG A 1 92 ? 36.491 -18.433 -7.245 1.00 24.17 534 ARG A N 1
ATOM 732 C CA . ARG A 1 92 ? 37.562 -17.732 -7.943 1.00 24.39 534 ARG A CA 1
ATOM 733 C C . ARG A 1 92 ? 37.101 -17.050 -9.237 1.00 24.14 534 ARG A C 1
ATOM 734 O O . ARG A 1 92 ? 37.416 -15.877 -9.448 1.00 23.53 534 ARG A O 1
ATOM 742 N N . GLN A 1 93 ? 36.365 -17.760 -10.090 1.00 24.42 535 GLN A N 1
ATOM 743 C CA . GLN A 1 93 ? 35.903 -17.174 -11.375 1.00 25.93 535 GLN A CA 1
ATOM 744 C C . GLN A 1 93 ? 35.043 -15.920 -11.124 1.00 24.45 535 GLN A C 1
ATOM 745 O O . GLN A 1 93 ? 35.245 -14.875 -11.748 1.00 23.57 535 GLN A O 1
ATOM 751 N N . SER A 1 94 ? 34.125 -16.022 -10.175 1.00 23.53 536 SER A N 1
ATOM 752 C CA . SER A 1 94 ? 33.274 -14.894 -9.822 1.00 24.47 536 SER A CA 1
ATOM 753 C C . SER A 1 94 ? 34.114 -13.730 -9.287 1.00 23.69 536 SER A C 1
ATOM 754 O O . SER A 1 94 ? 33.887 -12.570 -9.657 1.00 24.06 536 SER A O 1
ATOM 757 N N . ALA A 1 95 ? 35.070 -14.043 -8.412 1.00 23.63 537 ALA A N 1
ATOM 758 C CA . ALA A 1 95 ? 35.941 -13.019 -7.841 1.00 23.21 537 ALA A CA 1
ATOM 759 C C . ALA A 1 95 ? 36.732 -12.301 -8.937 1.00 23.57 537 ALA A C 1
ATOM 760 O O . ALA A 1 95 ? 36.926 -11.091 -8.882 1.00 22.42 537 ALA A O 1
ATOM 762 N N . GLU A 1 96 ? 37.196 -13.068 -9.914 1.00 23.25 538 GLU A N 1
ATOM 763 C CA . GLU A 1 96 ? 37.939 -12.512 -11.026 1.00 25.65 538 GLU A CA 1
ATOM 764 C C . GLU A 1 96 ? 37.063 -11.534 -11.834 1.00 24.40 538 GLU A C 1
ATOM 765 O O . GLU A 1 96 ? 37.544 -10.501 -12.263 1.00 23.80 538 GLU A O 1
ATOM 771 N N . VAL A 1 97 ? 35.784 -11.847 -12.024 1.00 23.88 539 VAL A N 1
ATOM 772 C CA . VAL A 1 97 ? 34.909 -10.904 -12.722 1.00 24.19 539 VAL A CA 1
ATOM 773 C C . VAL A 1 97 ? 34.664 -9.619 -11.898 1.00 23.38 539 VAL A C 1
ATOM 774 O O . VAL A 1 97 ? 34.686 -8.505 -12.457 1.00 22.82 539 VAL A O 1
ATOM 778 N N . TYR A 1 98 ? 34.445 -9.752 -10.582 1.00 21.80 540 TYR A N 1
ATOM 779 C CA . TYR A 1 98 ? 34.350 -8.588 -9.709 1.00 22.58 540 TYR A CA 1
ATOM 780 C C . TYR A 1 98 ? 35.645 -7.756 -9.764 1.00 21.79 540 TYR A C 1
ATOM 781 O O . TYR A 1 98 ? 35.578 -6.550 -9.726 1.00 22.28 540 TYR A O 1
ATOM 790 N N . LEU A 1 99 ? 36.808 -8.410 -9.858 1.00 22.32 541 LEU A N 1
ATOM 791 C CA . LEU A 1 99 ? 38.093 -7.692 -10.042 1.00 21.76 541 LEU A CA 1
ATOM 792 C C . LEU A 1 99 ? 38.060 -6.759 -11.265 1.00 20.55 541 LEU A C 1
ATOM 793 O O . LEU A 1 99 ? 38.523 -5.634 -11.193 1.00 19.89 541 LEU A O 1
ATOM 798 N N A ARG A 1 100 ? 37.481 -7.243 -12.365 0.50 20.17 542 ARG A N 1
ATOM 799 N N B ARG A 1 100 ? 37.492 -7.230 -12.370 0.50 20.43 542 ARG A N 1
ATOM 800 C CA A ARG A 1 100 ? 37.394 -6.476 -13.612 0.50 20.58 542 ARG A CA 1
ATOM 801 C CA B ARG A 1 100 ? 37.453 -6.438 -13.597 0.50 21.05 542 ARG A CA 1
ATOM 802 C C A ARG A 1 100 ? 36.535 -5.249 -13.412 0.50 20.36 542 ARG A C 1
ATOM 803 C C B ARG A 1 100 ? 36.532 -5.240 -13.424 0.50 20.62 542 ARG A C 1
ATOM 804 O O A ARG A 1 100 ? 36.873 -4.175 -13.873 0.50 20.46 542 ARG A O 1
ATOM 805 O O B ARG A 1 100 ? 36.828 -4.169 -13.919 0.50 20.81 542 ARG A O 1
ATOM 820 N N . TYR A 1 101 ? 35.426 -5.442 -12.715 1.00 20.78 5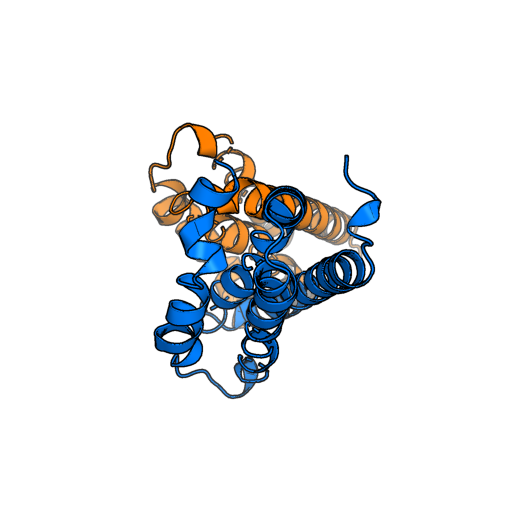43 TYR A N 1
ATOM 821 C CA . TYR A 1 101 ? 34.531 -4.355 -12.347 1.00 20.71 543 TYR A CA 1
ATOM 822 C C . TYR A 1 101 ? 35.274 -3.295 -11.541 1.00 19.21 543 TYR A C 1
ATOM 823 O O . TYR A 1 101 ? 35.229 -2.121 -11.878 1.00 19.92 543 TYR A O 1
ATOM 832 N N . GLY A 1 102 ? 35.984 -3.732 -10.501 1.00 18.94 544 GLY A N 1
ATOM 833 C CA . GLY A 1 102 ? 36.752 -2.826 -9.674 1.00 18.72 544 GLY A CA 1
ATOM 834 C C . GLY A 1 102 ? 37.814 -2.109 -10.479 1.00 18.11 544 GLY A C 1
ATOM 835 O O . GLY A 1 102 ? 38.022 -0.919 -10.320 1.00 18.61 544 GLY A O 1
ATOM 836 N N . GLN A 1 103 ? 38.487 -2.829 -11.374 1.00 18.11 545 GLN A N 1
ATOM 837 C CA . GLN A 1 103 ? 39.507 -2.199 -12.223 1.00 18.66 545 GLN A CA 1
ATOM 838 C C . GLN A 1 103 ? 38.894 -1.142 -13.154 1.00 18.11 545 GLN A C 1
ATOM 839 O O . GLN A 1 103 ? 39.428 -0.059 -13.286 1.00 18.35 545 GLN A O 1
ATOM 845 N N . ALA A 1 104 ? 37.780 -1.479 -13.792 1.00 18.63 546 ALA A N 1
ATOM 846 C CA . ALA A 1 104 ? 37.066 -0.539 -14.648 1.00 18.45 546 ALA A CA 1
ATOM 847 C C . ALA A 1 104 ? 36.658 0.719 -13.885 1.00 18.49 546 ALA A C 1
ATOM 848 O O . ALA A 1 104 ? 36.894 1.841 -14.340 1.00 18.15 546 ALA A O 1
ATOM 850 N N . GLU A 1 105 ? 36.086 0.534 -12.703 1.00 18.36 547 GLU A N 1
ATOM 851 C CA . GLU A 1 105 ? 35.616 1.665 -11.933 1.00 18.60 547 GLU A CA 1
ATOM 852 C C . GLU A 1 105 ? 36.755 2.522 -11.424 1.00 18.03 547 GLU A C 1
ATOM 853 O O . GLU A 1 105 ? 36.649 3.745 -11.474 1.00 18.60 547 GLU A O 1
ATOM 859 N N . GLN A 1 106 ? 37.868 1.906 -11.018 1.00 17.77 548 GLN A N 1
ATOM 860 C CA . GLN A 1 106 ? 39.049 2.649 -10.619 1.00 18.96 548 GLN A CA 1
ATOM 861 C C . GLN A 1 106 ? 39.597 3.493 -11.789 1.00 18.44 548 GLN A C 1
ATOM 862 O O . GLN A 1 106 ? 40.041 4.613 -11.605 1.00 17.51 548 GLN A O 1
ATOM 868 N N . GLU A 1 107 ? 39.558 2.934 -12.990 1.00 19.00 549 GLU A N 1
ATOM 869 C CA . GLU A 1 107 ? 40.080 3.624 -14.154 1.00 19.08 549 GLU A CA 1
ATOM 870 C C . GLU A 1 107 ? 39.238 4.880 -14.467 1.00 18.47 549 GLU A C 1
ATOM 871 O O . GLU A 1 107 ? 39.774 5.938 -14.731 1.00 19.47 549 GLU A O 1
ATOM 877 N N . LYS A 1 108 ? 37.924 4.752 -14.381 1.00 19.32 550 LYS A N 1
ATOM 878 C CA . LYS A 1 108 ? 37.010 5.881 -14.604 1.00 20.24 550 LYS A CA 1
ATOM 879 C C . LYS A 1 108 ? 37.285 7.022 -13.592 1.00 19.00 550 LYS A C 1
ATOM 880 O O . LYS A 1 108 ? 37.383 8.204 -13.950 1.00 18.06 550 LYS A O 1
ATOM 886 N N . ILE A 1 109 ? 37.469 6.637 -12.340 1.00 18.85 551 ILE A N 1
ATOM 887 C CA . ILE A 1 109 ? 37.756 7.596 -11.278 1.00 19.05 551 ILE A CA 1
ATOM 888 C C . ILE A 1 109 ? 39.118 8.241 -11.507 1.00 19.03 551 ILE A C 1
ATOM 889 O O . ILE A 1 109 ? 39.239 9.459 -11.494 1.00 18.42 551 ILE A O 1
ATOM 894 N N . ASP A 1 110 ? 40.148 7.422 -11.706 1.00 19.49 552 ASP A N 1
ATOM 895 C CA . ASP A 1 110 ? 41.507 7.939 -11.927 1.00 19.62 552 ASP A CA 1
ATOM 896 C C . ASP A 1 110 ? 41.579 8.956 -13.103 1.00 19.53 552 ASP A C 1
ATOM 897 O O . ASP A 1 110 ? 42.148 10.025 -12.964 1.00 19.67 552 ASP A O 1
ATOM 902 N N . SER A 1 111 ? 40.984 8.594 -14.231 1.00 20.02 553 SER A N 1
ATOM 903 C CA . SER A 1 111 ? 40.910 9.437 -15.432 1.00 20.78 553 SER A CA 1
ATOM 904 C C . SER A 1 111 ? 40.199 10.783 -15.159 1.00 20.96 553 SER A C 1
ATOM 905 O O . SER A 1 111 ? 40.724 11.853 -15.471 1.00 20.18 553 SER A O 1
ATOM 908 N N . TYR A 1 112 ? 39.031 10.705 -14.531 1.00 20.50 554 TYR A N 1
ATOM 909 C CA . TYR A 1 112 ? 38.267 11.887 -14.167 1.00 20.37 554 TYR A CA 1
ATOM 910 C C . TYR A 1 112 ? 39.018 12.820 -13.242 1.00 19.78 554 TYR A C 1
ATOM 911 O O . TYR A 1 112 ? 39.133 14.006 -13.517 1.00 19.25 554 TYR A O 1
ATOM 920 N N . VAL A 1 113 ? 39.527 12.280 -12.136 1.00 20.32 555 VAL A N 1
ATOM 921 C CA . VAL A 1 113 ? 40.228 13.082 -11.131 1.00 20.37 555 VAL A CA 1
ATOM 922 C C . VAL A 1 113 ? 41.493 13.732 -11.684 1.00 21.23 555 VAL A C 1
ATOM 923 O O . VAL A 1 113 ? 41.774 14.918 -11.411 1.00 21.35 555 VAL A O 1
ATOM 927 N N . ARG A 1 114 ? 42.242 12.971 -12.474 1.00 21.83 556 ARG A N 1
ATOM 928 C CA . ARG A 1 114 ? 43.471 13.480 -13.077 1.00 22.60 556 ARG A CA 1
ATOM 929 C C . ARG A 1 114 ? 43.239 14.515 -14.194 1.00 23.16 556 ARG A C 1
ATOM 930 O O . ARG A 1 114 ? 44.097 15.364 -14.430 1.00 25.03 556 ARG A O 1
ATOM 938 N N . ALA A 1 115 ? 42.099 14.441 -14.863 1.00 24.15 557 ALA A N 1
ATOM 939 C CA . ALA A 1 115 ? 41.751 15.392 -15.930 1.00 24.38 557 ALA A CA 1
ATOM 940 C C . ALA A 1 115 ? 41.045 16.639 -15.387 1.00 25.14 557 ALA A C 1
ATOM 941 O O . ALA A 1 115 ? 40.884 17.626 -16.093 1.00 24.34 557 ALA A O 1
ATOM 943 N N . PHE A 1 116 ? 40.624 16.596 -14.130 1.00 25.32 558 PHE A N 1
ATOM 944 C CA . PHE A 1 116 ? 39.787 17.653 -13.579 1.00 26.09 558 PHE A CA 1
ATOM 945 C C . PHE A 1 116 ? 40.595 18.929 -13.355 1.00 26.64 558 PHE A C 1
ATOM 946 O O . PHE A 1 116 ? 41.655 18.901 -12.762 1.00 27.05 558 PHE A O 1
ATOM 954 N N . ARG A 1 117 ? 40.093 20.054 -13.839 1.00 27.83 559 ARG A N 1
ATOM 955 C CA . ARG A 1 117 ? 40.767 21.338 -13.614 1.00 28.72 559 ARG A CA 1
ATOM 956 C C . ARG A 1 117 ? 40.186 21.990 -12.355 1.00 28.51 559 ARG A C 1
ATOM 957 O O . ARG A 1 117 ? 38.982 22.246 -12.303 1.00 27.67 559 ARG A O 1
ATOM 965 N N . PRO A 1 118 ? 41.018 22.242 -11.326 1.00 28.53 560 PRO A N 1
ATOM 966 C CA . PRO A 1 118 ? 40.572 22.830 -10.054 1.00 28.63 560 PRO A CA 1
ATOM 967 C C . PRO A 1 118 ? 39.846 24.181 -10.195 1.00 28.63 560 PRO A C 1
ATOM 968 O O . PRO A 1 118 ? 38.958 24.492 -9.398 1.00 27.43 560 PRO A O 1
ATOM 972 N N . GLU A 1 119 ? 40.204 24.919 -11.244 1.00 28.58 561 GLU A N 1
ATOM 973 C CA . GLU A 1 119 ? 39.544 26.167 -11.639 1.00 29.28 561 GLU A CA 1
ATOM 974 C C . GLU A 1 119 ? 38.032 26.014 -11.906 1.00 28.57 561 GLU A C 1
ATOM 975 O O . GLU A 1 119 ? 37.293 27.010 -11.936 1.00 28.03 561 GLU A O 1
ATOM 981 N N . GLU A 1 120 ? 37.584 24.783 -12.135 1.00 27.28 562 GLU A N 1
ATOM 982 C CA . GLU A 1 120 ? 36.171 24.482 -12.323 1.00 28.01 562 GLU A CA 1
ATOM 983 C C . GLU A 1 120 ? 35.350 24.742 -11.066 1.00 27.51 562 GLU A C 1
ATOM 984 O O . GLU A 1 120 ? 34.144 24.914 -11.158 1.00 26.07 562 GLU A O 1
ATOM 990 N N . LEU A 1 121 ? 35.990 24.733 -9.895 1.00 27.07 563 LEU A N 1
ATOM 991 C CA . LEU A 1 121 ? 35.270 24.899 -8.637 1.00 28.68 563 LEU A CA 1
ATOM 992 C C . LEU A 1 121 ? 35.135 26.369 -8.250 1.00 29.96 563 LEU A C 1
ATOM 993 O O . LEU A 1 121 ? 35.966 27.183 -8.627 1.00 30.66 563 LEU A O 1
ATOM 998 N N . THR A 1 122 ? 34.071 26.697 -7.518 1.00 31.91 564 THR A N 1
ATOM 999 C CA . THR A 1 122 ? 33.837 28.058 -6.979 1.00 33.05 564 THR A CA 1
ATOM 1000 C C . THR A 1 122 ? 33.762 28.018 -5.440 1.00 34.94 564 THR A C 1
ATOM 1001 O O . THR A 1 122 ? 33.564 26.933 -4.841 1.00 36.91 564 THR A O 1
ATOM 1005 N N . VAL B 1 3 ? 32.464 -30.393 -10.077 1.00 63.38 445 VAL B N 1
ATOM 1006 C CA . VAL B 1 3 ? 32.523 -31.492 -9.059 1.00 63.45 445 VAL B CA 1
ATOM 1007 C C . VAL B 1 3 ? 32.689 -30.897 -7.667 1.00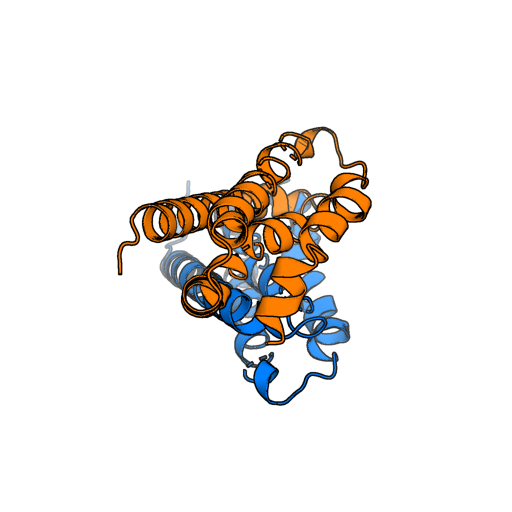 63.18 445 VAL B C 1
ATOM 1008 O O . VAL B 1 3 ? 31.982 -31.268 -6.725 1.00 62.96 445 VAL B O 1
ATOM 1012 N N . ALA B 1 4 ? 33.646 -29.982 -7.548 1.00 63.16 446 ALA B N 1
ATOM 1013 C CA . ALA B 1 4 ? 33.756 -29.125 -6.369 1.00 62.89 446 ALA B CA 1
ATOM 1014 C C . ALA B 1 4 ? 32.520 -28.214 -6.294 1.00 62.74 446 ALA B C 1
ATOM 1015 O O . ALA B 1 4 ? 31.878 -28.101 -5.247 1.00 62.67 446 ALA B O 1
ATOM 1017 N N . ALA B 1 5 ? 32.182 -27.589 -7.420 1.00 62.52 447 ALA B N 1
ATOM 1018 C CA . ALA B 1 5 ? 30.954 -26.802 -7.539 1.00 62.39 447 ALA B CA 1
ATOM 1019 C C . ALA B 1 5 ? 29.716 -27.650 -7.223 1.00 62.34 447 ALA B C 1
ATOM 1020 O O . ALA B 1 5 ? 29.047 -27.444 -6.200 1.00 61.88 447 ALA B O 1
ATOM 1022 N N . ILE B 1 6 ? 29.458 -28.632 -8.092 1.00 62.22 448 ILE B N 1
ATOM 1023 C CA . ILE B 1 6 ? 28.236 -29.455 -8.056 1.00 62.02 448 ILE B CA 1
ATOM 1024 C C . ILE B 1 6 ? 27.873 -29.974 -6.657 1.00 61.91 448 ILE B C 1
ATOM 1025 O O . ILE B 1 6 ? 26.692 -30.028 -6.296 1.00 61.96 448 ILE B O 1
ATOM 1030 N N . ARG B 1 7 ? 28.877 -30.347 -5.871 1.00 61.70 449 ARG B N 1
ATOM 1031 C CA . ARG B 1 7 ? 28.626 -30.898 -4.545 1.00 61.49 449 ARG B CA 1
ATOM 1032 C C . ARG B 1 7 ? 28.179 -29.818 -3.551 1.00 60.86 449 ARG B C 1
ATOM 1033 O O . ARG B 1 7 ? 27.224 -30.023 -2.800 1.00 60.63 449 ARG B O 1
ATOM 1041 N N . HIS B 1 8 ? 28.868 -28.677 -3.553 1.00 60.36 450 HIS B N 1
ATOM 1042 C CA . HIS B 1 8 ? 28.435 -27.490 -2.786 1.00 60.07 450 HIS B CA 1
ATOM 1043 C C . HIS B 1 8 ? 26.992 -27.083 -3.098 1.00 59.41 450 HIS B C 1
ATOM 1044 O O . HIS B 1 8 ? 26.222 -26.770 -2.185 1.00 59.14 450 HIS B O 1
ATOM 1051 N N . ILE B 1 9 ? 26.653 -27.081 -4.393 1.00 58.48 451 ILE B N 1
ATOM 1052 C CA . ILE B 1 9 ? 25.307 -26.741 -4.884 1.00 58.02 451 ILE B CA 1
ATOM 1053 C C . ILE B 1 9 ? 24.235 -27.676 -4.338 1.00 57.52 451 ILE B C 1
ATOM 1054 O O . ILE B 1 9 ? 23.197 -27.229 -3.856 1.00 57.30 451 ILE B O 1
ATOM 1059 N N . THR B 1 10 ? 24.490 -28.977 -4.440 1.00 57.03 452 THR B N 1
ATOM 1060 C CA . THR B 1 10 ? 23.548 -29.992 -3.955 1.00 56.96 452 THR B CA 1
ATOM 1061 C C . THR B 1 10 ? 23.552 -30.086 -2.419 1.00 56.75 452 THR B C 1
ATOM 1062 O O . THR B 1 10 ? 22.580 -30.543 -1.819 1.00 56.86 452 THR B O 1
ATOM 1066 N N . THR B 1 11 ? 24.647 -29.655 -1.796 1.00 56.49 453 THR B N 1
ATOM 1067 C CA . THR B 1 11 ? 24.735 -29.558 -0.336 1.00 56.46 453 THR B CA 1
ATOM 1068 C C . THR B 1 11 ? 23.947 -28.359 0.196 1.00 56.17 453 THR B C 1
ATOM 1069 O O . THR B 1 11 ? 23.207 -28.483 1.168 1.00 56.07 453 THR B O 1
ATOM 1073 N N . GLY B 1 12 ? 24.135 -27.204 -0.446 1.00 55.82 454 GLY B N 1
ATOM 1074 C CA . GLY B 1 12 ? 23.543 -25.940 -0.007 1.00 55.43 454 GLY B CA 1
ATOM 1075 C C . GLY B 1 12 ? 24.403 -25.186 0.996 1.00 54.99 454 GLY B C 1
ATOM 1076 O O . GLY B 1 12 ? 23.933 -24.234 1.618 1.00 54.78 454 GLY B O 1
ATOM 1077 N N . THR B 1 13 ? 25.669 -25.585 1.122 1.00 54.55 455 THR B N 1
ATOM 1078 C CA . THR B 1 13 ? 26.526 -25.119 2.216 1.00 54.45 455 THR B CA 1
ATOM 1079 C C . THR B 1 13 ? 26.546 -23.593 2.318 1.00 54.03 455 THR B C 1
ATOM 1080 O O . THR B 1 13 ? 26.386 -23.043 3.409 1.00 53.72 455 THR B O 1
ATOM 1084 N N . TYR B 1 14 ? 26.712 -22.910 1.182 1.00 53.60 456 TYR B N 1
ATOM 1085 C CA . TYR B 1 14 ? 26.807 -21.444 1.195 1.00 52.97 456 TYR B CA 1
ATOM 1086 C C . TYR B 1 14 ? 25.475 -20.736 1.447 1.00 52.17 456 TYR B C 1
ATOM 1087 O O . TYR B 1 14 ? 25.450 -19.650 2.039 1.00 51.46 456 TYR B O 1
ATOM 1096 N N . ILE B 1 15 ? 24.378 -21.372 1.034 1.00 51.35 457 ILE B N 1
ATOM 1097 C CA . ILE B 1 15 ? 23.041 -20.886 1.366 1.00 51.23 457 ILE B CA 1
ATOM 1098 C C . ILE B 1 15 ? 22.838 -21.004 2.882 1.00 50.96 457 ILE B C 1
ATOM 1099 O O . ILE B 1 15 ? 22.356 -20.066 3.516 1.00 51.05 457 ILE B O 1
ATOM 1104 N N . ALA B 1 16 ? 23.235 -22.138 3.458 1.00 51.07 458 ALA B N 1
ATOM 1105 C CA . ALA B 1 16 ? 23.222 -22.327 4.930 1.00 51.14 458 ALA B CA 1
ATOM 1106 C C . ALA B 1 16 ? 24.152 -21.326 5.626 1.00 51.08 458 ALA B C 1
ATOM 1107 O O . ALA B 1 16 ? 23.804 -20.742 6.648 1.00 50.53 458 ALA B O 1
ATOM 1109 N N . ARG B 1 17 ? 25.334 -21.132 5.051 1.00 51.88 459 ARG B N 1
ATOM 1110 C CA . ARG B 1 17 ? 26.311 -20.187 5.587 1.00 52.04 459 ARG B CA 1
ATOM 1111 C C . ARG B 1 17 ? 25.727 -18.783 5.679 1.00 51.82 459 ARG B C 1
ATOM 1112 O O . ARG B 1 17 ? 25.822 -18.148 6.731 1.00 51.54 459 ARG B O 1
ATOM 1120 N N . ILE B 1 18 ? 25.110 -18.293 4.602 1.00 51.20 460 ILE B N 1
ATOM 1121 C CA . ILE B 1 18 ? 24.532 -16.941 4.658 1.00 51.04 460 ILE B CA 1
ATOM 1122 C C . ILE B 1 18 ? 23.442 -16.840 5.717 1.00 50.75 460 ILE B C 1
ATOM 1123 O O . ILE B 1 18 ? 23.357 -15.843 6.432 1.00 50.70 460 ILE B O 1
ATOM 1128 N N . ARG B 1 19 ? 22.607 -17.866 5.815 1.00 50.35 461 ARG B N 1
ATOM 1129 C CA . ARG B 1 19 ? 21.422 -17.769 6.667 1.00 50.38 461 ARG B CA 1
ATOM 1130 C C . ARG B 1 19 ? 21.695 -17.980 8.134 1.00 50.83 461 ARG B C 1
ATOM 1131 O O . ARG B 1 19 ? 21.026 -17.391 8.986 1.00 50.99 461 ARG B O 1
ATOM 1139 N N . GLU B 1 20 ? 22.667 -18.833 8.423 1.00 51.32 462 GLU B N 1
ATOM 1140 C CA . GLU B 1 20 ? 22.977 -19.200 9.796 1.00 51.98 462 GLU B CA 1
ATOM 1141 C C . GLU B 1 20 ? 24.099 -18.333 10.360 1.00 51.82 462 GLU B C 1
ATOM 1142 O O . GLU B 1 20 ? 24.152 -18.101 11.571 1.00 52.17 462 GLU B O 1
ATOM 1148 N N . GLU B 1 21 ? 24.989 -17.856 9.493 1.00 51.58 463 GLU B N 1
ATOM 1149 C CA . GLU B 1 21 ? 26.101 -17.021 9.930 1.00 51.49 463 GLU B CA 1
ATOM 1150 C C . GLU B 1 21 ? 25.857 -15.552 9.556 1.00 50.74 463 GLU B C 1
ATOM 1151 O O . GLU B 1 21 ? 25.525 -14.730 10.415 1.00 50.41 463 GLU B O 1
ATOM 1157 N N . TYR B 1 22 ? 25.993 -15.239 8.270 1.00 49.84 464 TYR B N 1
ATOM 1158 C CA . TYR B 1 22 ? 25.979 -13.848 7.811 1.00 48.98 464 TYR B CA 1
ATOM 1159 C C . TYR B 1 22 ? 24.704 -13.109 8.223 1.00 47.94 464 TYR B C 1
ATOM 1160 O O . TYR B 1 22 ? 24.775 -12.000 8.764 1.00 47.93 464 TYR B O 1
ATOM 1169 N N . GLN B 1 23 ? 23.549 -13.730 7.985 1.00 46.59 465 GLN B N 1
ATOM 1170 C CA . GLN B 1 23 ? 22.262 -13.087 8.269 1.00 45.77 465 GLN B CA 1
ATOM 1171 C C . GLN B 1 23 ? 21.946 -12.989 9.764 1.00 45.78 465 GLN B C 1
ATOM 1172 O O . GLN B 1 23 ? 20.986 -12.316 10.154 1.00 46.33 465 GLN B O 1
ATOM 1178 N N . GLN B 1 24 ? 22.734 -13.666 10.598 1.00 45.24 466 GLN B N 1
ATOM 1179 C CA . GLN B 1 24 ? 22.543 -13.606 12.049 1.00 44.83 466 GLN B CA 1
ATOM 1180 C C . GLN B 1 24 ? 23.361 -12.479 12.663 1.00 43.22 466 GLN B C 1
ATOM 1181 O O . GLN B 1 24 ? 23.152 -12.128 13.825 1.00 43.20 466 GLN B O 1
ATOM 1187 N N . THR B 1 25 ? 24.283 -11.907 11.891 1.00 41.61 467 THR B N 1
ATOM 1188 C CA . THR B 1 25 ? 24.954 -10.694 12.317 1.00 40.25 467 THR B CA 1
ATOM 1189 C C . THR B 1 25 ? 23.897 -9.625 12.406 1.00 37.68 467 THR B C 1
ATOM 1190 O O . THR B 1 25 ? 23.106 -9.446 11.483 1.00 36.93 467 THR B O 1
ATOM 1194 N N . GLU B 1 26 ? 23.870 -8.943 13.538 1.00 35.49 468 GLU B N 1
ATOM 1195 C CA . GLU B 1 26 ? 23.018 -7.795 13.728 1.00 34.05 468 GLU B CA 1
ATOM 1196 C C . GLU B 1 26 ? 23.802 -6.600 13.231 1.00 32.58 468 GLU B C 1
ATOM 1197 O O . GLU B 1 26 ? 24.868 -6.302 13.766 1.00 32.84 468 GLU B O 1
ATOM 1203 N N . VAL B 1 27 ? 23.273 -5.903 12.235 1.00 30.36 469 VAL B N 1
ATOM 1204 C CA . VAL B 1 27 ? 23.994 -4.777 11.630 1.00 29.85 469 VAL B CA 1
ATOM 1205 C C . VAL B 1 27 ? 23.427 -3.468 12.155 1.00 28.29 469 VAL B C 1
ATOM 1206 O O . VAL B 1 27 ? 22.376 -3.454 12.815 1.00 27.49 469 VAL B O 1
ATOM 1210 N N . LYS B 1 28 ? 24.139 -2.380 11.901 1.00 27.25 470 LYS B N 1
ATOM 1211 C CA . LYS B 1 28 ? 23.635 -1.039 12.181 1.00 27.64 470 LYS B CA 1
ATOM 1212 C C . LYS B 1 28 ? 22.274 -0.836 11.494 1.00 28.61 470 LYS B C 1
ATOM 1213 O O . LYS B 1 28 ? 22.051 -1.371 10.395 1.00 26.74 470 LYS B O 1
ATOM 1219 N N . PRO B 1 29 ? 21.368 -0.055 12.124 1.00 29.61 471 PRO B N 1
ATOM 1220 C CA . PRO B 1 29 ? 20.017 0.145 11.572 1.00 30.34 471 PRO B CA 1
ATOM 1221 C C . PRO B 1 29 ? 20.006 0.677 10.143 1.00 31.18 471 PRO B C 1
ATOM 1222 O O . PRO B 1 29 ? 19.164 0.273 9.331 1.00 32.68 471 PRO B O 1
ATOM 1226 N N . GLU B 1 30 ? 20.965 1.529 9.813 1.00 31.99 472 GLU B N 1
ATOM 1227 C CA . GLU B 1 30 ? 21.077 2.052 8.458 1.00 31.86 472 GLU B CA 1
ATOM 1228 C C . GLU B 1 30 ? 21.483 0.996 7.398 1.00 32.34 472 GLU B C 1
ATOM 1229 O O . GLU B 1 30 ? 21.350 1.242 6.200 1.00 32.50 472 GLU B O 1
ATOM 1235 N N . LEU B 1 31 ? 21.974 -0.163 7.828 1.00 31.33 473 LEU B N 1
ATOM 1236 C CA . LEU B 1 31 ? 22.282 -1.240 6.879 1.00 30.61 473 LEU B CA 1
ATOM 1237 C C . LEU B 1 31 ? 21.228 -2.351 6.850 1.00 29.95 473 LEU B C 1
ATOM 1238 O O . LEU B 1 31 ? 21.376 -3.343 6.134 1.00 28.68 473 LEU B O 1
ATOM 1243 N N . GLN B 1 32 ? 20.151 -2.186 7.606 1.00 30.14 474 GLN B N 1
ATOM 1244 C CA . GLN B 1 32 ? 19.103 -3.194 7.631 1.00 30.29 474 GLN B CA 1
ATOM 1245 C C . GLN B 1 32 ? 18.446 -3.398 6.254 1.00 30.33 474 GLN B C 1
ATOM 1246 O O . GLN B 1 32 ? 18.120 -4.529 5.897 1.00 29.41 474 GLN B O 1
ATOM 1252 N N . PRO B 1 33 ? 18.217 -2.312 5.494 1.00 30.55 475 PRO B N 1
ATOM 1253 C CA . PRO B 1 33 ? 17.700 -2.490 4.132 1.00 30.67 475 PRO B CA 1
ATOM 1254 C C . PRO B 1 33 ? 18.607 -3.326 3.237 1.00 30.37 475 PRO B C 1
ATOM 1255 O O . PRO B 1 33 ? 18.135 -4.156 2.454 1.00 28.09 475 PRO B O 1
ATOM 1267 N N . LYS B 1 35 ? 20.772 -5.531 4.343 1.00 27.32 477 LYS B N 1
ATOM 1268 C CA . LYS B 1 35 ? 20.690 -6.881 4.889 1.00 27.44 477 LYS B CA 1
ATOM 1269 C C . LYS B 1 35 ? 19.478 -7.637 4.315 1.00 26.70 477 LYS B C 1
ATOM 1270 O O . LYS B 1 35 ? 19.595 -8.806 3.902 1.00 24.99 477 LYS B O 1
ATOM 1276 N N . GLU B 1 36 ? 18.338 -6.944 4.239 1.00 26.59 478 GLU B N 1
ATOM 1277 C CA . GLU B 1 36 ? 17.107 -7.559 3.714 1.00 27.07 478 GLU B CA 1
ATOM 1278 C C . GLU B 1 36 ? 17.153 -7.833 2.187 1.00 26.05 478 GLU B C 1
ATOM 1279 O O . GLU B 1 36 ? 16.662 -8.884 1.716 1.00 25.34 478 GLU B O 1
ATOM 1285 N N . ALA B 1 37 ? 17.731 -6.906 1.427 1.00 24.97 479 ALA B N 1
ATOM 1286 C CA . ALA B 1 37 ? 17.968 -7.110 -0.004 1.00 24.89 479 ALA B CA 1
ATOM 1287 C C . ALA B 1 37 ? 18.884 -8.311 -0.248 1.00 24.09 479 ALA B C 1
ATOM 1288 O O . ALA B 1 37 ? 18.663 -9.096 -1.178 1.00 23.72 479 ALA B O 1
ATOM 1290 N N . LEU B 1 38 ? 19.890 -8.478 0.602 1.00 23.21 480 LEU B N 1
ATOM 1291 C CA . LEU B 1 38 ? 20.819 -9.610 0.501 1.00 23.34 480 LEU B CA 1
ATOM 1292 C C . LEU B 1 38 ? 20.124 -10.945 0.793 1.00 22.88 480 LEU B C 1
ATOM 1293 O O . LEU B 1 38 ? 20.387 -11.958 0.129 1.00 22.20 480 LEU B O 1
ATOM 1298 N N . ALA B 1 39 ? 19.252 -10.953 1.799 1.00 23.30 481 ALA B N 1
ATOM 1299 C CA . ALA B 1 39 ? 18.430 -12.119 2.071 1.00 23.65 481 ALA B CA 1
ATOM 1300 C C . ALA B 1 39 ? 17.611 -12.534 0.836 1.00 23.70 481 ALA B C 1
ATOM 1301 O O . ALA B 1 39 ? 17.518 -13.719 0.535 1.00 23.58 481 ALA B O 1
ATOM 1303 N N . ARG B 1 40 ? 17.030 -11.572 0.127 1.00 23.86 482 ARG B N 1
ATOM 1304 C CA . ARG B 1 40 ? 16.288 -11.877 -1.092 1.00 25.09 482 ARG B CA 1
ATOM 1305 C C . ARG B 1 40 ? 17.182 -12.382 -2.222 1.00 24.73 482 ARG B C 1
ATOM 1306 O O . ARG B 1 40 ? 16.768 -13.255 -2.981 1.00 23.11 482 ARG B O 1
ATOM 1322 N N . THR B 1 42 ? 19.804 -14.141 -1.700 1.00 23.72 484 THR B N 1
ATOM 1323 C CA . THR B 1 42 ? 20.044 -15.499 -1.231 1.00 23.52 484 THR B CA 1
ATOM 1324 C C . THR B 1 42 ? 18.870 -16.414 -1.589 1.00 23.32 484 THR B C 1
ATOM 1325 O O . THR B 1 42 ? 19.071 -17.511 -2.112 1.00 22.47 484 THR B O 1
ATOM 1329 N N . ASP B 1 43 ? 17.659 -15.945 -1.327 1.00 23.36 485 ASP B N 1
ATOM 1330 C CA . ASP B 1 43 ? 16.451 -16.688 -1.688 1.00 23.63 485 ASP B CA 1
ATOM 1331 C C . ASP B 1 43 ? 16.381 -16.970 -3.193 1.00 23.40 485 ASP B C 1
ATOM 1332 O O . ASP B 1 43 ? 15.993 -18.069 -3.611 1.00 22.15 485 ASP B O 1
ATOM 1337 N N . ARG B 1 44 ? 16.726 -15.969 -4.009 1.00 23.85 486 ARG B N 1
ATOM 1338 C CA . ARG B 1 44 ? 16.738 -16.111 -5.458 1.00 24.72 486 ARG B CA 1
ATOM 1339 C C . ARG B 1 44 ? 17.730 -17.170 -5.936 1.00 22.70 486 ARG B C 1
ATOM 1340 O O . ARG B 1 44 ? 17.413 -17.945 -6.835 1.00 20.73 486 ARG B O 1
ATOM 1348 N N . ALA B 1 45 ? 18.907 -17.204 -5.329 1.00 21.83 487 ALA B N 1
ATOM 1349 C CA . ALA B 1 45 ? 19.900 -18.213 -5.629 1.00 22.21 487 ALA B CA 1
ATOM 1350 C C . ALA B 1 45 ? 19.363 -19.590 -5.258 1.00 21.84 487 ALA B C 1
ATOM 1351 O O . ALA B 1 45 ? 19.398 -20.519 -6.064 1.00 21.81 487 ALA B O 1
ATOM 1353 N N . GLU B 1 46 ? 18.854 -19.716 -4.043 1.00 21.58 488 GLU B N 1
ATOM 1354 C CA . GLU B 1 46 ? 18.278 -20.993 -3.592 1.00 22.03 488 GLU B CA 1
ATOM 1355 C C . GLU B 1 46 ? 17.187 -21.467 -4.548 1.00 21.06 488 GLU B C 1
ATOM 1356 O O . GLU B 1 46 ? 17.178 -22.624 -4.955 1.00 20.61 488 GLU B O 1
ATOM 1362 N N . ALA B 1 47 ? 16.283 -20.565 -4.913 1.00 20.72 489 ALA B N 1
ATOM 1363 C CA . ALA B 1 47 ? 15.190 -20.873 -5.828 1.00 21.21 489 ALA B CA 1
ATOM 1364 C C . ALA B 1 47 ? 15.672 -21.370 -7.196 1.00 20.87 489 ALA B C 1
ATOM 1365 O O . ALA B 1 47 ? 15.130 -22.332 -7.756 1.00 19.74 489 ALA B O 1
ATOM 1367 N N . LEU B 1 48 ? 16.688 -20.721 -7.748 1.00 20.66 490 LEU B N 1
ATOM 1368 C CA . LEU B 1 48 ? 17.209 -21.106 -9.052 1.00 20.80 490 LEU B CA 1
ATOM 1369 C C . LEU B 1 48 ? 17.903 -22.456 -8.992 1.00 20.43 490 LEU B C 1
ATOM 1370 O O . LEU B 1 48 ? 17.792 -23.271 -9.910 1.00 19.91 490 LEU B O 1
ATOM 1375 N N . ILE B 1 49 ? 18.629 -22.695 -7.908 1.00 20.61 491 ILE B N 1
ATOM 1376 C CA . ILE B 1 49 ? 19.277 -23.987 -7.699 1.00 20.91 491 ILE B CA 1
ATOM 1377 C C . ILE B 1 49 ? 18.218 -25.088 -7.657 1.00 20.76 491 ILE B C 1
ATOM 1378 O O . ILE B 1 49 ? 18.354 -26.117 -8.335 1.00 21.37 491 ILE B O 1
ATOM 1383 N N . ALA B 1 50 ? 17.132 -24.833 -6.934 1.00 20.96 492 ALA B N 1
ATOM 1384 C CA . ALA B 1 50 ? 16.025 -25.802 -6.824 1.00 21.04 492 ALA B CA 1
ATOM 1385 C C . ALA B 1 50 ? 15.363 -26.048 -8.161 1.00 20.78 492 ALA B C 1
ATOM 1386 O O . ALA B 1 50 ? 15.011 -27.194 -8.498 1.00 20.91 492 ALA B O 1
ATOM 1388 N N . PHE B 1 51 ? 15.206 -24.984 -8.943 1.00 20.64 493 PHE B N 1
ATOM 1389 C CA . PHE B 1 51 ? 14.667 -25.102 -10.292 1.00 20.81 493 PHE B CA 1
ATOM 1390 C C . PHE B 1 51 ? 15.444 -26.114 -11.155 1.00 20.58 493 PHE B C 1
ATOM 1391 O O . PHE B 1 51 ? 14.846 -26.858 -11.910 1.00 19.30 493 PHE B O 1
ATOM 1399 N N . VAL B 1 52 ? 16.768 -26.109 -11.032 1.00 21.06 494 VAL B N 1
ATOM 1400 C CA . VAL B 1 52 ? 17.622 -27.056 -11.736 1.00 21.34 494 VAL B CA 1
ATOM 1401 C C . VAL B 1 52 ? 17.626 -28.439 -11.066 1.00 21.90 494 VAL B C 1
ATOM 1402 O O . VAL B 1 52 ? 17.366 -29.449 -11.731 1.00 21.99 494 VAL B O 1
ATOM 1406 N N . THR B 1 53 ? 17.899 -28.492 -9.763 1.00 22.43 495 THR B N 1
ATOM 1407 C CA . THR B 1 53 ? 18.097 -29.779 -9.081 1.00 23.26 495 THR B CA 1
ATOM 1408 C C . THR B 1 53 ? 16.826 -30.635 -8.995 1.00 23.92 495 THR B C 1
ATOM 1409 O O . THR B 1 53 ? 16.906 -31.857 -9.045 1.00 23.92 495 THR B O 1
ATOM 1413 N N . GLU B 1 54 ? 15.661 -30.003 -8.880 1.00 23.98 496 GLU B N 1
ATOM 1414 C CA . GLU B 1 54 ? 14.392 -30.740 -8.851 1.00 24.46 496 GLU B CA 1
ATOM 1415 C C . GLU B 1 54 ? 14.051 -31.474 -10.147 1.00 23.97 496 GLU B C 1
ATOM 1416 O O . GLU B 1 54 ? 13.167 -32.342 -10.174 1.00 23.46 496 GLU B O 1
ATOM 1422 N N . GLN B 1 55 ? 14.757 -31.140 -11.213 1.00 23.50 497 GLN B N 1
ATOM 1423 C CA . GLN B 1 55 ? 14.595 -31.853 -12.468 1.00 24.25 497 GLN B CA 1
ATOM 1424 C C . GLN B 1 55 ? 15.325 -33.204 -12.492 1.00 24.55 497 GLN B C 1
ATOM 1425 O O . GLN B 1 55 ? 15.154 -33.973 -13.430 1.00 24.25 497 GLN B O 1
ATOM 1431 N N . LYS B 1 56 ? 16.155 -33.478 -11.486 1.00 26.02 498 LYS B N 1
ATOM 1432 C CA . LYS B 1 56 ? 16.850 -34.772 -11.364 1.00 27.23 498 LYS B CA 1
ATOM 1433 C C . LYS B 1 56 ? 17.558 -35.153 -12.655 1.00 28.50 498 LYS B C 1
ATOM 1434 O O . LYS B 1 56 ? 17.426 -36.274 -13.170 1.00 28.75 498 LYS B O 1
ATOM 1440 N N . ASP B 1 57 ? 18.307 -34.203 -13.183 1.00 29.31 499 ASP B N 1
ATOM 1441 C CA . ASP B 1 57 ? 18.889 -34.309 -14.501 1.00 30.55 499 ASP B CA 1
ATOM 1442 C C . ASP B 1 57 ? 20.355 -33.938 -14.309 1.00 31.39 499 ASP B C 1
ATOM 1443 O O . ASP B 1 57 ? 20.704 -32.753 -14.191 1.00 30.32 499 ASP B O 1
ATOM 1448 N N . GLN B 1 58 ? 21.219 -34.951 -14.227 1.00 32.16 500 GLN B N 1
ATOM 1449 C CA . GLN B 1 58 ? 22.628 -34.687 -13.902 1.00 32.41 500 GLN B CA 1
ATOM 1450 C C . GLN B 1 58 ? 23.359 -33.919 -15.005 1.00 32.42 500 GLN B C 1
ATOM 1451 O O . GLN B 1 58 ? 24.240 -33.120 -14.694 1.00 33.04 500 GLN B O 1
ATOM 1457 N N . GLU B 1 59 ? 22.981 -34.118 -16.271 1.00 32.53 501 GLU B N 1
ATOM 1458 C CA . GLU B 1 59 ? 23.600 -33.372 -17.378 1.00 32.65 501 GLU B CA 1
ATOM 1459 C C . GLU B 1 59 ? 23.268 -31.882 -17.265 1.00 32.11 501 GLU B C 1
ATOM 1460 O O . GLU B 1 59 ? 24.105 -31.033 -17.553 1.00 30.92 501 GLU B O 1
ATOM 1466 N N . LEU B 1 60 ? 22.028 -31.584 -16.873 1.00 30.98 502 LEU B N 1
ATOM 1467 C CA . LEU B 1 60 ? 21.565 -30.203 -16.751 1.00 30.53 502 LEU B CA 1
ATOM 1468 C C . LEU B 1 60 ? 22.309 -29.520 -15.618 1.00 29.87 502 LEU B C 1
ATOM 1469 O O . LEU B 1 60 ? 22.771 -28.394 -15.780 1.00 29.39 502 LEU B O 1
ATOM 1474 N N . LEU B 1 61 ? 22.398 -30.200 -14.479 1.00 29.77 503 LEU B N 1
ATOM 1475 C CA . LEU B 1 61 ? 23.112 -29.654 -13.326 1.00 30.44 503 LEU B CA 1
ATOM 1476 C C . LEU B 1 61 ? 24.582 -29.429 -13.673 1.00 30.78 503 LEU B C 1
ATOM 1477 O O . LEU B 1 61 ? 25.148 -28.388 -13.336 1.00 30.65 503 LEU B O 1
ATOM 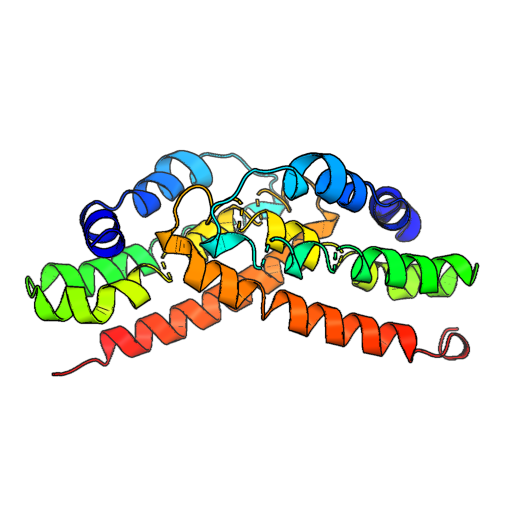1482 N N . ASP B 1 62 ? 25.196 -30.389 -14.365 1.00 31.42 504 ASP B N 1
ATOM 1483 C CA . ASP B 1 62 ? 26.569 -30.208 -14.839 1.00 32.09 504 ASP B CA 1
ATOM 1484 C C . ASP B 1 62 ? 26.718 -29.002 -15.733 1.00 31.45 504 ASP B C 1
ATOM 1485 O O . ASP B 1 62 ? 27.652 -28.214 -15.563 1.00 31.23 504 ASP B O 1
ATOM 1490 N N . PHE B 1 63 ? 25.801 -28.869 -16.683 1.00 29.82 505 PHE B N 1
ATOM 1491 C CA . PHE B 1 63 ? 25.799 -27.739 -17.590 1.00 29.44 505 PHE B CA 1
ATOM 1492 C C . PHE B 1 63 ? 25.668 -26.409 -16.823 1.00 28.76 505 PHE B C 1
ATOM 1493 O O . PHE B 1 63 ? 26.371 -25.448 -17.134 1.00 27.88 505 PHE B O 1
ATOM 1501 N N . GLN B 1 64 ? 24.803 -26.375 -15.809 1.00 27.56 506 GLN B N 1
ATOM 1502 C CA . GLN B 1 64 ? 24.470 -25.125 -15.118 1.00 27.30 506 GLN B CA 1
ATOM 1503 C C . GLN B 1 64 ? 25.309 -24.856 -13.864 1.00 26.69 506 GLN B C 1
ATOM 1504 O O . GLN B 1 64 ? 25.210 -23.790 -13.299 1.00 25.33 506 GLN B O 1
ATOM 1510 N N . ALA B 1 65 ? 26.121 -25.818 -13.443 1.00 26.91 507 ALA B N 1
ATOM 1511 C CA . ALA B 1 65 ? 26.814 -25.747 -12.155 1.00 27.73 507 ALA B CA 1
ATOM 1512 C C . ALA B 1 65 ? 27.579 -24.434 -11.937 1.00 27.66 507 ALA B C 1
ATOM 1513 O O . ALA B 1 65 ? 27.436 -23.782 -10.885 1.00 27.35 507 ALA B O 1
ATOM 1515 N N . ARG B 1 66 ? 28.338 -24.002 -12.943 1.00 27.99 508 ARG B N 1
ATOM 1516 C CA . ARG B 1 66 ? 29.125 -22.761 -12.817 1.00 28.12 508 ARG B CA 1
ATOM 1517 C C . ARG B 1 66 ? 28.241 -21.527 -12.640 1.00 27.00 508 ARG B C 1
ATOM 1518 O O . ARG B 1 66 ? 28.547 -20.644 -11.834 1.00 25.37 508 ARG B O 1
ATOM 1526 N N . ARG B 1 67 ? 27.171 -21.467 -13.422 1.00 26.01 509 ARG B N 1
ATOM 1527 C CA . ARG B 1 67 ? 26.159 -20.426 -13.276 1.00 26.23 509 ARG B CA 1
ATOM 1528 C C . ARG B 1 67 ? 25.507 -20.374 -11.896 1.00 23.73 509 ARG B C 1
ATOM 1529 O O . ARG B 1 67 ? 25.278 -19.286 -11.357 1.00 22.17 509 ARG B O 1
ATOM 1537 N N . LEU B 1 68 ? 25.185 -21.545 -11.349 1.00 23.43 510 LEU B N 1
ATOM 1538 C CA . LEU B 1 68 ? 24.579 -21.656 -10.025 1.00 23.00 510 LEU B CA 1
ATOM 1539 C C . LEU B 1 68 ? 25.542 -21.211 -8.930 1.00 22.91 510 LEU B C 1
ATOM 1540 O O . LEU B 1 68 ? 25.135 -20.555 -7.956 1.00 21.90 510 LEU B O 1
ATOM 1545 N N . VAL B 1 69 ? 26.814 -21.564 -9.084 1.00 22.99 511 VAL B N 1
ATOM 1546 C CA . VAL B 1 69 ? 27.855 -21.050 -8.169 1.00 23.92 511 VAL B CA 1
ATOM 1547 C C . VAL B 1 69 ? 27.962 -19.503 -8.272 1.00 23.61 511 VAL B C 1
ATOM 1548 O O . VAL B 1 69 ? 27.944 -18.815 -7.254 1.00 22.76 511 VAL B O 1
ATOM 1552 N N . GLU B 1 70 ? 28.013 -18.970 -9.488 1.00 24.54 512 GLU B N 1
ATOM 1553 C CA . GLU B 1 70 ? 28.038 -17.513 -9.696 1.00 25.80 512 GLU B CA 1
ATOM 1554 C C . GLU B 1 70 ? 26.838 -16.851 -9.075 1.00 24.64 512 GLU B C 1
ATOM 1555 O O . GLU B 1 70 ? 26.956 -15.836 -8.424 1.00 23.29 512 GLU B O 1
ATOM 1569 N N . THR B 1 72 ? 25.070 -17.812 -6.577 1.00 22.17 514 THR B N 1
ATOM 1570 C CA . THR B 1 72 ? 25.282 -17.839 -5.150 1.00 22.37 514 THR B CA 1
ATOM 1571 C C . THR B 1 72 ? 26.359 -16.828 -4.730 1.00 21.76 514 THR B C 1
ATOM 1572 O O . THR B 1 72 ? 26.226 -16.164 -3.696 1.00 21.50 514 THR B O 1
ATOM 1576 N N . ALA B 1 73 ? 27.425 -16.734 -5.528 1.00 21.33 515 ALA B N 1
ATOM 1577 C CA . ALA B 1 73 ? 28.558 -15.841 -5.220 1.00 21.79 515 ALA B CA 1
ATOM 1578 C C . ALA B 1 73 ? 28.124 -14.378 -5.082 1.00 21.56 515 ALA B C 1
ATOM 1579 O O . ALA B 1 73 ? 28.611 -13.658 -4.208 1.00 21.59 515 ALA B O 1
ATOM 1581 N N . HIS B 1 74 ? 27.192 -13.934 -5.923 1.00 21.67 516 HIS B N 1
ATOM 1582 C CA . HIS B 1 74 ? 26.664 -12.578 -5.781 1.00 22.07 516 HIS B CA 1
ATOM 1583 C C . HIS B 1 74 ? 26.072 -12.299 -4.393 1.00 21.83 516 HIS B C 1
ATOM 1584 O O . HIS B 1 74 ? 26.294 -11.229 -3.846 1.00 21.63 516 HIS B O 1
ATOM 1591 N N . ALA B 1 75 ? 25.325 -13.261 -3.840 1.00 21.80 517 ALA B N 1
ATOM 1592 C CA . ALA B 1 75 ? 24.788 -13.162 -2.486 1.00 22.48 517 ALA B CA 1
ATOM 1593 C C . ALA B 1 75 ? 25.896 -13.221 -1.425 1.00 22.21 517 ALA B C 1
ATOM 1594 O O . ALA B 1 75 ? 25.922 -12.396 -0.492 1.00 21.94 517 ALA B O 1
ATOM 1596 N N . VAL B 1 76 ? 26.824 -14.167 -1.576 1.00 21.74 518 VAL B N 1
ATOM 1597 C CA . VAL B 1 76 ? 27.922 -14.350 -0.619 1.00 22.64 518 VAL B CA 1
ATOM 1598 C C . VAL B 1 76 ? 28.800 -13.099 -0.585 1.00 22.10 518 VAL B C 1
ATOM 1599 O O . VAL B 1 76 ? 29.064 -12.540 0.476 1.00 23.76 518 VAL B O 1
ATOM 1603 N N . PHE B 1 77 ? 29.257 -12.689 -1.755 1.00 22.01 519 PHE B N 1
ATOM 1604 C CA . PHE B 1 77 ? 30.094 -11.489 -1.897 1.00 21.96 519 PHE B CA 1
ATOM 1605 C C . PHE B 1 77 ? 29.376 -10.256 -1.346 1.00 22.00 519 PHE B C 1
ATOM 1606 O O . PHE B 1 77 ? 29.967 -9.415 -0.639 1.00 21.70 519 PHE B O 1
ATOM 1614 N N . GLY B 1 78 ? 28.097 -10.141 -1.684 1.00 22.25 520 GLY B N 1
ATOM 1615 C CA . GLY B 1 78 ? 27.281 -9.036 -1.185 1.00 22.34 520 GLY B CA 1
ATOM 1616 C C . GLY B 1 78 ? 27.305 -8.892 0.331 1.00 22.19 520 GLY B C 1
ATOM 1617 O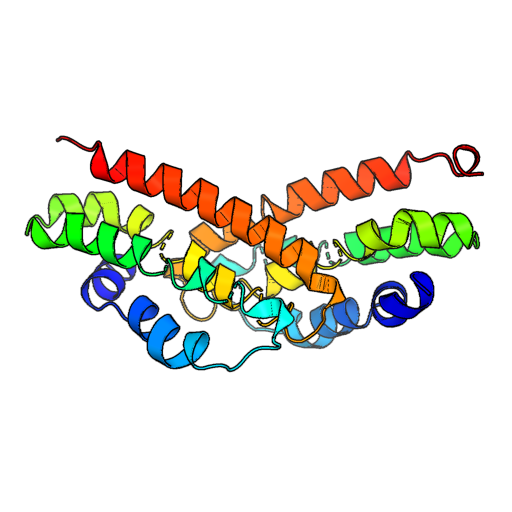 O . GLY B 1 78 ? 27.435 -7.770 0.872 1.00 22.59 520 GLY B O 1
ATOM 1618 N N . HIS B 1 79 ? 27.192 -10.019 1.029 1.00 22.05 521 HIS B N 1
ATOM 1619 C CA . HIS B 1 79 ? 27.265 -10.005 2.495 1.00 22.49 521 HIS B CA 1
ATOM 1620 C C . HIS B 1 79 ? 28.612 -9.511 3.012 1.00 22.04 521 HIS B C 1
ATOM 1621 O O . HIS B 1 79 ? 28.655 -8.783 3.983 1.00 20.70 521 HIS B O 1
ATOM 1628 N N . LEU B 1 80 ? 29.700 -9.934 2.372 1.00 21.66 522 LEU B N 1
ATOM 1629 C CA . LEU B 1 80 ? 31.038 -9.530 2.781 1.00 22.19 522 LEU B CA 1
ATOM 1630 C C . LEU B 1 80 ? 31.194 -8.010 2.662 1.00 21.76 522 LEU B C 1
ATOM 1631 O O . LEU B 1 80 ? 31.802 -7.351 3.524 1.00 19.57 522 LEU B O 1
ATOM 1636 N N . LEU B 1 81 ? 30.624 -7.455 1.603 1.00 21.42 523 LEU B N 1
ATOM 1637 C CA . LEU B 1 81 ? 30.702 -6.011 1.382 1.00 22.92 523 LEU B CA 1
ATOM 1638 C C . LEU B 1 81 ? 29.788 -5.248 2.335 1.00 23.34 523 LEU B C 1
ATOM 1639 O O . LEU B 1 81 ? 30.149 -4.154 2.777 1.00 22.49 523 LEU B O 1
ATOM 1652 N N . LEU B 1 83 ? 29.209 -6.213 5.400 1.00 22.54 525 LEU B N 1
ATOM 1653 C CA . LEU B 1 83 ? 30.003 -6.206 6.631 1.00 22.82 525 LEU B CA 1
ATOM 1654 C C . LEU B 1 83 ? 31.111 -5.144 6.621 1.00 21.96 525 LEU B C 1
ATOM 1655 O O . LEU B 1 83 ? 31.353 -4.490 7.643 1.00 21.74 525 LEU B O 1
ATOM 1660 N N . ALA B 1 84 ? 31.753 -4.950 5.472 1.00 21.32 526 ALA B N 1
ATOM 1661 C CA . ALA B 1 84 ? 32.735 -3.868 5.302 1.00 21.38 526 ALA B CA 1
ATOM 1662 C C . ALA B 1 84 ? 32.103 -2.499 5.563 1.00 20.97 526 ALA B C 1
ATOM 1663 O O . ALA B 1 84 ? 32.680 -1.647 6.248 1.00 22.18 526 ALA B O 1
ATOM 1665 N N . ALA B 1 85 ? 30.912 -2.299 5.025 1.00 20.79 527 ALA B N 1
ATOM 1666 C CA . ALA B 1 85 ? 30.169 -1.054 5.197 1.00 20.79 527 ALA B CA 1
ATOM 1667 C C . ALA B 1 85 ? 29.651 -0.891 6.620 1.00 21.00 527 ALA B C 1
ATOM 1668 O O . ALA B 1 85 ? 29.623 0.237 7.167 1.00 20.07 527 ALA B O 1
ATOM 1670 N N . ASN B 1 86 ? 29.290 -2.009 7.266 1.00 21.18 528 ASN B N 1
ATOM 1671 C CA . ASN B 1 86 ? 28.872 -1.975 8.667 1.00 21.12 528 ASN B CA 1
ATOM 1672 C C . ASN B 1 86 ? 30.034 -1.519 9.571 1.00 20.92 528 ASN B C 1
ATOM 1673 O O . ASN B 1 86 ? 29.827 -0.795 10.536 1.00 20.83 528 ASN B O 1
ATOM 1678 N N . ASP B 1 87 ? 31.259 -1.904 9.208 1.00 21.26 529 ASP B N 1
ATOM 1679 C CA . ASP B 1 87 ? 32.456 -1.479 9.913 1.00 21.48 529 ASP B CA 1
ATOM 1680 C C . ASP B 1 87 ? 32.864 -0.035 9.610 1.00 21.38 529 ASP B C 1
ATOM 1681 O O . ASP B 1 87 ? 33.482 0.598 10.432 1.00 21.69 529 ASP B O 1
ATOM 1686 N N . ASP B 1 88 ? 32.480 0.476 8.462 1.00 20.79 530 ASP B N 1
ATOM 1687 C CA . ASP B 1 88 ? 32.873 1.805 8.043 1.00 21.46 530 ASP B CA 1
ATOM 1688 C C . ASP B 1 88 ? 31.829 2.374 7.110 1.00 21.08 530 ASP B C 1
ATOM 1689 O O . ASP B 1 88 ? 31.777 2.028 5.929 1.00 21.67 530 ASP B O 1
ATOM 1694 N N . ASP B 1 89 ? 31.020 3.283 7.629 1.00 20.69 531 ASP B N 1
ATOM 1695 C CA . ASP B 1 89 ? 29.961 3.901 6.827 1.00 22.28 531 ASP B CA 1
ATOM 1696 C C . ASP B 1 89 ? 30.447 4.615 5.561 1.00 22.03 531 ASP B C 1
ATOM 1697 O O . ASP B 1 89 ? 29.653 4.809 4.639 1.00 21.63 531 ASP B O 1
ATOM 1702 N N . SER B 1 90 ? 31.729 4.993 5.516 1.00 21.74 532 SER B N 1
ATOM 1703 C CA . SER B 1 90 ? 32.357 5.539 4.316 1.00 22.52 532 SER B CA 1
ATOM 1704 C C . SER B 1 90 ? 32.118 4.634 3.110 1.00 21.58 532 SER B C 1
ATOM 1705 O O . SER B 1 90 ? 32.003 5.118 1.975 1.00 21.38 532 SER B O 1
ATOM 1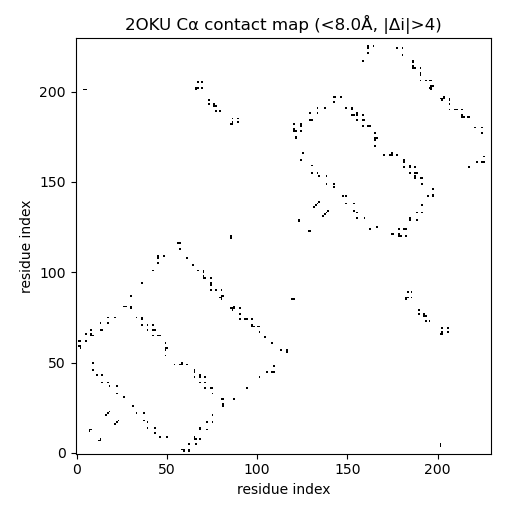708 N N . PHE B 1 91 ? 32.060 3.331 3.361 1.00 20.91 533 PHE B N 1
ATOM 1709 C CA . PHE B 1 91 ? 31.869 2.344 2.325 1.00 21.51 533 PHE B CA 1
ATOM 1710 C C . PHE B 1 91 ? 30.424 1.945 1.988 1.00 22.01 533 PHE B C 1
ATOM 1711 O O . PHE B 1 91 ? 30.220 1.094 1.124 1.00 21.45 533 PHE B O 1
ATOM 1719 N N . ARG B 1 92 ? 29.438 2.547 2.645 1.00 21.93 534 ARG B N 1
ATOM 1720 C CA . ARG B 1 92 ? 28.053 2.188 2.417 1.00 22.87 534 ARG B CA 1
ATOM 1721 C C . ARG B 1 92 ? 27.613 2.401 0.986 1.00 22.88 534 ARG B C 1
ATOM 1722 O O . ARG B 1 92 ? 27.050 1.511 0.373 1.00 21.47 534 ARG B O 1
ATOM 1730 N N . GLN B 1 93 ? 27.887 3.576 0.444 1.00 23.35 535 GLN B N 1
ATOM 1731 C CA . GLN B 1 93 ? 27.516 3.895 -0.934 1.00 24.65 535 GLN B CA 1
ATOM 1732 C C . GLN B 1 93 ? 28.167 2.929 -1.936 1.00 22.88 535 GLN B C 1
ATOM 1733 O O . GLN B 1 93 ? 27.490 2.420 -2.825 1.00 22.16 535 GLN B O 1
ATOM 1739 N N . SER B 1 94 ? 29.463 2.688 -1.797 1.00 22.60 536 SER B N 1
ATOM 1740 C CA . SER B 1 94 ? 30.183 1.717 -2.628 1.00 22.81 536 SER B CA 1
ATOM 1741 C C . SER B 1 94 ? 29.577 0.315 -2.500 1.00 22.17 536 SER B C 1
ATOM 1742 O O . SER B 1 94 ? 29.411 -0.380 -3.495 1.00 22.68 536 SER B O 1
ATOM 1745 N N . ALA B 1 95 ? 29.270 -0.109 -1.282 1.00 21.95 537 ALA B N 1
ATOM 1746 C CA . ALA B 1 95 ? 28.656 -1.417 -1.087 1.00 21.91 537 ALA B CA 1
ATOM 1747 C C . ALA B 1 95 ? 27.307 -1.491 -1.818 1.00 22.18 537 ALA B C 1
ATOM 1748 O O . ALA B 1 95 ? 26.993 -2.509 -2.421 1.00 21.48 537 ALA B O 1
ATOM 1750 N N . GLU B 1 96 ? 26.513 -0.429 -1.723 1.00 22.69 538 GLU B N 1
ATOM 1751 C CA . GLU B 1 96 ? 25.196 -0.354 -2.404 1.00 24.12 538 GLU B CA 1
ATOM 1752 C C . GLU B 1 96 ? 25.314 -0.501 -3.915 1.00 23.49 538 GLU B C 1
ATOM 1753 O O . GLU B 1 96 ? 24.506 -1.184 -4.560 1.00 22.22 538 GLU B O 1
ATOM 1759 N N . VAL B 1 97 ? 26.311 0.174 -4.488 1.00 23.32 539 VAL B N 1
ATOM 1760 C CA . VAL B 1 97 ? 26.539 0.088 -5.918 1.00 22.82 539 VAL B CA 1
ATOM 1761 C C . VAL B 1 97 ? 26.926 -1.346 -6.327 1.00 22.39 539 VAL B C 1
ATOM 1762 O O . VAL B 1 97 ? 26.432 -1.868 -7.332 1.00 21.16 539 VAL B O 1
ATOM 1766 N N . TYR B 1 98 ? 27.813 -1.973 -5.558 1.00 21.40 540 TYR B N 1
ATOM 1767 C CA . TYR B 1 98 ? 28.206 -3.353 -5.820 1.00 21.96 540 TYR B CA 1
ATOM 1768 C C . TYR B 1 98 ? 27.000 -4.304 -5.720 1.00 22.00 540 TYR B C 1
ATOM 1769 O O . TYR B 1 98 ? 26.880 -5.206 -6.516 1.00 21.22 540 TYR B O 1
ATOM 1778 N N . LEU B 1 99 ? 26.113 -4.050 -4.765 1.00 23.77 541 LEU B N 1
ATOM 1779 C CA . LEU B 1 99 ? 24.882 -4.865 -4.574 1.00 24.52 541 LEU B CA 1
ATOM 1780 C C . LEU B 1 99 ? 23.976 -4.750 -5.795 1.00 23.77 541 LEU B C 1
ATOM 1781 O O . LEU B 1 99 ? 23.431 -5.740 -6.278 1.00 23.33 541 LEU B O 1
ATOM 1786 N N . ARG B 1 100 ? 23.831 -3.540 -6.314 1.00 24.13 542 ARG B N 1
ATOM 1787 C CA . ARG B 1 100 ? 23.028 -3.336 -7.518 1.00 24.31 542 ARG B CA 1
ATOM 1788 C C . ARG B 1 100 ? 23.620 -4.071 -8.730 1.00 22.89 542 ARG B C 1
ATOM 1789 O O . ARG B 1 100 ? 22.887 -4.627 -9.544 1.00 21.55 542 ARG B O 1
ATOM 1797 N N . TYR B 1 101 ? 24.941 -4.064 -8.832 1.00 22.08 543 TYR B N 1
ATOM 1798 C CA . TYR B 1 101 ? 25.668 -4.853 -9.830 1.00 22.75 543 TYR B CA 1
ATOM 1799 C C . TYR B 1 101 ? 25.376 -6.344 -9.679 1.00 21.88 543 TYR B C 1
ATOM 1800 O O . TYR B 1 101 ? 25.026 -7.001 -10.651 1.00 21.20 543 TYR B O 1
ATOM 1809 N N . GLY B 1 102 ? 25.509 -6.860 -8.460 1.00 21.80 544 GLY B N 1
ATOM 1810 C CA . GLY B 1 102 ? 25.179 -8.269 -8.149 1.00 21.68 544 GLY B CA 1
ATOM 1811 C C . GLY B 1 102 ? 23.740 -8.637 -8.473 1.00 21.61 544 GLY B C 1
ATOM 1812 O O . GLY B 1 102 ? 23.466 -9.716 -9.010 1.00 20.04 544 GLY B O 1
ATOM 1813 N N . GLN B 1 103 ? 22.818 -7.751 -8.128 1.00 21.68 545 GLN B N 1
ATOM 1814 C CA . GLN B 1 103 ? 21.403 -7.929 -8.461 1.00 22.45 545 GLN B CA 1
ATOM 1815 C C . GLN B 1 103 ? 21.167 -8.021 -9.958 1.00 21.91 545 GLN B C 1
ATOM 1816 O O . GLN B 1 103 ? 20.423 -8.906 -10.430 1.00 22.01 545 GLN B O 1
ATOM 1822 N N . ALA B 1 104 ? 21.781 -7.110 -10.711 1.00 20.83 546 ALA B N 1
ATOM 1823 C CA . ALA B 1 104 ? 21.680 -7.123 -12.164 1.00 21.57 546 ALA B CA 1
ATOM 1824 C C . ALA B 1 104 ? 22.264 -8.405 -12.768 1.00 20.80 546 ALA B C 1
ATOM 1825 O O . ALA B 1 104 ? 21.649 -9.028 -13.651 1.00 21.42 546 ALA B O 1
ATOM 1827 N N . GLU B 1 105 ? 23.418 -8.837 -12.266 1.00 21.29 547 GLU B N 1
ATOM 1828 C CA . GLU B 1 105 ? 24.010 -10.077 -12.726 1.00 21.61 547 GLU B CA 1
ATOM 1829 C C . GLU B 1 105 ? 23.170 -11.318 -12.342 1.00 21.61 547 GLU B C 1
ATOM 1830 O O . GLU B 1 105 ? 23.006 -12.211 -13.159 1.00 20.81 547 GLU B O 1
ATOM 1836 N N . GLN B 1 106 ? 22.639 -11.350 -11.127 1.00 21.08 548 GLN B N 1
ATOM 1837 C CA . GLN B 1 106 ? 21.720 -12.422 -10.731 1.00 21.97 548 GLN B CA 1
ATOM 1838 C C . GLN B 1 106 ? 20.519 -12.539 -11.691 1.00 22.32 548 GLN B C 1
ATOM 1839 O O . GLN B 1 106 ? 20.149 -13.637 -12.099 1.00 22.11 548 GLN B O 1
ATOM 1845 N N . GLU B 1 107 ? 19.950 -11.402 -12.065 1.00 23.97 549 GLU B N 1
ATOM 1846 C CA . GLU B 1 107 ? 18.797 -11.357 -12.958 1.00 25.32 549 GLU B CA 1
ATOM 1847 C C . GLU B 1 107 ? 19.126 -11.993 -14.308 1.00 24.49 549 GLU B C 1
ATOM 1848 O O . GLU B 1 107 ? 18.340 -12.766 -14.854 1.00 22.41 549 GLU B O 1
ATOM 1854 N N . LYS B 1 108 ? 20.311 -11.699 -14.823 1.00 24.18 550 LYS B N 1
ATOM 1855 C CA . LYS B 1 108 ? 20.748 -12.268 -16.098 1.00 25.09 550 LYS B CA 1
ATOM 1856 C C . LYS B 1 108 ? 20.945 -13.792 -16.023 1.00 24.19 550 LYS B C 1
ATOM 1857 O O . LYS B 1 108 ? 20.550 -14.519 -16.935 1.00 23.88 550 LYS B O 1
ATOM 1863 N N . ILE B 1 109 ? 21.574 -14.257 -14.949 1.00 23.20 551 ILE B N 1
ATOM 1864 C CA . ILE B 1 109 ? 21.778 -15.695 -14.741 1.00 23.54 551 ILE B CA 1
ATOM 1865 C C . ILE B 1 109 ? 20.423 -16.402 -14.584 1.00 23.54 551 ILE B C 1
ATOM 1866 O O . ILE B 1 109 ? 20.166 -17.432 -15.220 1.00 22.87 551 ILE B O 1
ATOM 1871 N N . ASP B 1 110 ? 19.558 -15.827 -13.761 1.00 23.37 552 ASP B N 1
ATOM 1872 C CA . ASP B 1 110 ? 18.225 -16.391 -13.521 1.00 24.30 552 ASP B CA 1
ATOM 1873 C C . ASP B 1 110 ? 17.406 -16.531 -14.818 1.00 24.97 552 ASP B C 1
ATOM 1874 O O . ASP B 1 110 ? 16.807 -17.596 -15.101 1.00 22.93 552 ASP B O 1
ATOM 1879 N N . SER B 1 111 ? 17.371 -15.460 -15.601 1.00 25.82 553 SER B N 1
ATOM 1880 C CA . SER B 1 111 ? 16.643 -15.487 -16.873 1.00 27.63 553 SER B CA 1
ATOM 1881 C C . SER B 1 111 ? 17.239 -16.500 -17.850 1.00 27.41 553 SER B C 1
ATOM 1882 O O . SER B 1 111 ? 16.496 -17.234 -18.520 1.00 28.05 553 SER B O 1
ATOM 1885 N N . TYR B 1 112 ? 18.564 -16.555 -17.931 1.00 28.83 554 TYR B N 1
ATOM 1886 C CA . TYR B 1 112 ? 19.256 -17.490 -18.812 1.00 28.33 554 TYR B CA 1
ATOM 1887 C C . TYR B 1 112 ? 18.975 -18.974 -18.452 1.00 28.00 554 TYR B C 1
ATOM 1888 O O . TYR B 1 112 ? 18.651 -19.801 -19.318 1.00 26.46 554 TYR B O 1
ATOM 1897 N N . VAL B 1 113 ? 19.154 -19.303 -17.178 1.00 26.34 555 VAL B N 1
ATOM 1898 C CA . VAL B 1 113 ? 18.935 -20.659 -16.696 1.00 25.96 555 VAL B CA 1
ATOM 1899 C C . VAL B 1 113 ? 17.478 -21.081 -16.876 1.00 25.86 555 VAL B C 1
ATOM 1900 O O . VAL B 1 113 ? 17.214 -22.208 -17.290 1.00 25.76 555 VAL B O 1
ATOM 1904 N N . ARG B 1 114 ? 16.537 -20.189 -16.586 1.00 26.41 556 ARG B N 1
ATOM 1905 C CA . ARG B 1 114 ? 15.106 -20.516 -16.691 1.00 27.65 556 ARG B CA 1
ATOM 1906 C C . ARG B 1 114 ? 14.614 -20.513 -18.151 1.00 29.27 556 ARG B C 1
ATOM 1907 O O . ARG B 1 114 ? 13.515 -20.994 -18.437 1.00 29.90 556 ARG B O 1
ATOM 1915 N N . ALA B 1 115 ? 15.423 -19.963 -19.059 1.00 30.94 557 ALA B N 1
ATOM 1916 C CA . ALA B 1 115 ? 15.125 -19.985 -20.503 1.00 32.75 557 ALA B CA 1
ATOM 1917 C C . ALA B 1 115 ? 15.667 -21.240 -21.204 1.00 34.13 557 ALA B C 1
ATOM 1918 O O . ALA B 1 115 ? 15.284 -21.527 -22.344 1.00 35.02 557 ALA B O 1
ATOM 1920 N N . PHE B 1 116 ? 16.549 -21.973 -20.532 1.00 35.98 558 PHE B N 1
ATOM 1921 C CA . PHE B 1 116 ? 17.240 -23.121 -21.112 1.00 37.78 558 PHE B CA 1
ATOM 1922 C C . PHE B 1 116 ? 16.275 -24.159 -21.703 1.00 39.37 558 PHE B C 1
ATOM 1923 O O . PHE B 1 116 ? 15.234 -24.450 -21.113 1.00 39.28 558 PHE B O 1
ATOM 1931 N N . ARG B 1 117 ? 16.661 -24.717 -22.848 1.00 41.34 559 ARG B N 1
ATOM 1932 C CA . ARG B 1 117 ? 16.063 -25.952 -23.400 1.00 42.77 559 ARG B CA 1
ATOM 1933 C C . ARG B 1 117 ? 17.224 -26.727 -24.052 1.00 43.91 559 ARG B C 1
ATOM 1934 O O . ARG B 1 117 ? 18.227 -26.121 -24.451 1.00 44.95 559 ARG B O 1
ATOM 1942 N N . PRO B 1 118 ? 17.101 -28.054 -24.192 1.00 45.31 560 PRO B N 1
ATOM 1943 C CA . PRO B 1 118 ? 18.244 -28.890 -24.623 1.00 45.30 560 PRO B CA 1
ATOM 1944 C C . PRO B 1 118 ? 18.715 -28.619 -26.059 1.00 45.95 560 PRO B C 1
ATOM 1945 O O . PRO B 1 118 ? 19.796 -28.054 -26.265 1.00 46.48 560 PRO B O 1
#

Secondary structure (DSSP, 8-state):
-HHHHTHHHHHTHHHHHHHHTGGG----GGG---HHHH--HHHHHHHHHHHTT--HHHHHHHHHHHH--HHHHHHHH--HHHH-GGGHHHHHHHHHHHHHHHHHHHHHHHH--GGG--/-HHHHHHHHTHHHHHHHHTGGGSPPPGGG---HHHH--HHHHHHHHHHHTT--HHHHHHHHHHHH--HHHHHHHH--HHHH-GGGHHHHHHHHHHHHHHHHHHHHHHHH---

CATH classification: 1.20.120.470